Protein AF-A0A3C1KYU6-F1 (afdb_monomer_lite)

Secondary structure (DSSP, 8-state):
---GGGGT--TTPPP------EETTEE--S--TT----S---GGGEEEEEEEEE-SSTTSS-TTSSS--SSPBTTTSSBEEEEEESSGGGT-SSS--TTSEE-B-SS-TT-SSTTSSEEEEEEEEETT-EEEEEEEEE-GGGTT--TTTBSSSS--EEEEPP--TT--EEEEEEETT---SSTTB--TT-EEEE-

Structure (mmCIF, N/CA/C/O backbone):
data_AF-A0A3C1KYU6-F1
#
_entry.id   AF-A0A3C1KYU6-F1
#
loop_
_atom_site.group_PDB
_atom_site.id
_atom_site.type_symbol
_atom_site.label_atom_id
_atom_site.label_alt_id
_atom_site.label_comp_id
_atom_site.label_asym_id
_atom_site.label_entity_id
_atom_site.label_seq_id
_atom_site.pdbx_PDB_ins_code
_atom_site.Cartn_x
_atom_site.Cartn_y
_atom_site.Cartn_z
_atom_site.occupancy
_atom_site.B_iso_or_equiv
_atom_site.auth_seq_id
_atom_site.auth_comp_id
_atom_site.auth_asym_id
_atom_site.auth_atom_id
_atom_site.pdbx_PDB_model_num
ATOM 1 N N . MET A 1 1 ? -1.915 -6.369 43.439 1.00 53.44 1 MET A N 1
ATOM 2 C CA . MET A 1 1 ? -2.733 -5.979 42.270 1.00 53.44 1 MET A CA 1
ATOM 3 C C . MET A 1 1 ? -3.811 -5.054 42.812 1.00 53.44 1 MET A C 1
ATOM 5 O O . MET A 1 1 ? -4.434 -5.452 43.785 1.00 53.44 1 MET A O 1
ATOM 9 N N . VAL A 1 2 ? -3.940 -3.820 42.317 1.00 68.06 2 VAL A N 1
ATOM 10 C CA . VAL A 1 2 ? -4.960 -2.874 42.816 1.00 68.06 2 VAL A CA 1
ATOM 11 C C . VAL A 1 2 ? -6.302 -3.229 42.157 1.00 68.06 2 VAL A C 1
ATOM 13 O O . VAL A 1 2 ? -6.332 -3.293 40.927 1.00 68.06 2 VAL A O 1
ATOM 16 N N . PRO A 1 3 ? -7.375 -3.519 42.914 1.00 76.88 3 PRO A N 1
ATOM 17 C CA . PRO A 1 3 ? -8.699 -3.793 42.354 1.00 76.88 3 PRO A CA 1
ATOM 18 C C . P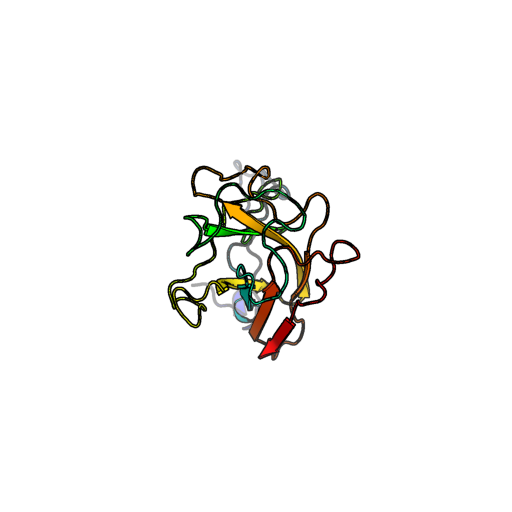RO A 1 3 ? -9.257 -2.602 41.559 1.00 76.88 3 PRO A C 1
ATOM 20 O O . PRO A 1 3 ? -9.124 -1.456 41.978 1.00 76.88 3 PRO A O 1
ATOM 23 N N . TRP A 1 4 ? -9.937 -2.860 40.435 1.00 70.12 4 TRP A N 1
ATOM 24 C CA . TRP A 1 4 ? -10.548 -1.815 39.592 1.00 70.12 4 TRP A CA 1
ATOM 25 C C . TRP A 1 4 ? -11.553 -0.936 40.343 1.00 70.12 4 TRP A C 1
ATOM 27 O O . TRP A 1 4 ? -11.627 0.271 40.115 1.00 70.12 4 TRP A O 1
ATOM 37 N N . THR A 1 5 ? -12.278 -1.540 41.286 1.00 77.69 5 THR A N 1
ATOM 38 C CA . THR A 1 5 ? -13.241 -0.863 42.161 1.00 77.69 5 THR A CA 1
ATOM 39 C C . THR A 1 5 ? -12.595 0.231 43.000 1.00 77.69 5 THR A C 1
ATOM 41 O O . THR A 1 5 ? -13.202 1.279 43.206 1.00 77.69 5 THR A O 1
ATOM 44 N N . ASP A 1 6 ? -11.350 0.023 43.424 1.00 80.44 6 ASP A N 1
ATOM 45 C CA . ASP A 1 6 ? -10.617 0.956 44.283 1.00 80.44 6 ASP A CA 1
ATOM 46 C C . ASP A 1 6 ? -10.108 2.168 43.488 1.00 80.44 6 ASP A C 1
ATOM 48 O O . ASP A 1 6 ? -9.790 3.209 44.057 1.00 80.44 6 ASP A O 1
ATOM 52 N N . LEU A 1 7 ? -10.075 2.048 42.157 1.00 74.88 7 LEU A N 1
ATOM 53 C CA . LEU A 1 7 ? -9.775 3.125 41.213 1.00 74.88 7 LEU A CA 1
ATOM 54 C C . LEU A 1 7 ? -11.046 3.817 40.688 1.00 74.88 7 LEU A C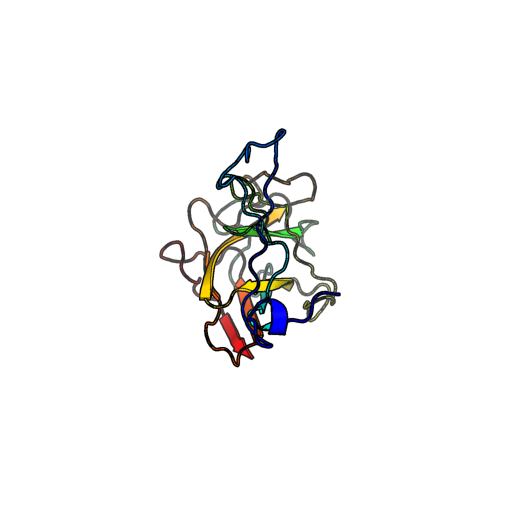 1
ATOM 56 O O . LEU A 1 7 ? -10.951 4.712 39.851 1.00 74.88 7 LEU A O 1
ATOM 60 N N . GLY A 1 8 ? -12.235 3.403 41.148 1.00 82.44 8 GLY A N 1
ATOM 61 C CA . GLY A 1 8 ? -13.519 3.908 40.653 1.00 82.44 8 GLY A CA 1
ATOM 62 C C . GLY A 1 8 ? -13.827 3.514 39.204 1.00 82.44 8 GLY A C 1
ATOM 63 O O . GLY A 1 8 ? -14.674 4.148 38.579 1.00 82.44 8 GLY A O 1
ATOM 64 N N . MET A 1 9 ? -13.145 2.495 38.673 1.00 76.06 9 MET A N 1
ATOM 65 C CA . MET A 1 9 ? -13.275 2.047 37.286 1.00 76.06 9 MET A CA 1
ATOM 66 C C . MET A 1 9 ? -14.165 0.806 37.181 1.00 76.06 9 MET A C 1
ATOM 68 O O . MET A 1 9 ? -14.215 -0.034 38.085 1.00 76.06 9 MET A O 1
ATOM 72 N N . LYS A 1 10 ? -14.846 0.672 36.046 1.00 79.50 10 LYS A N 1
ATOM 73 C CA . LYS A 1 10 ? -15.607 -0.513 35.639 1.00 79.50 10 LYS A CA 1
ATOM 74 C C . LYS A 1 10 ? -14.914 -1.206 34.470 1.00 79.50 10 LYS A C 1
ATOM 76 O O . LYS A 1 10 ? -14.128 -0.610 33.737 1.00 79.50 10 LYS A O 1
ATOM 81 N N . GLU A 1 11 ? -15.211 -2.488 34.294 1.00 69.19 11 GLU A N 1
ATOM 82 C CA . GLU A 1 11 ? -14.740 -3.240 33.134 1.00 69.19 11 GLU A CA 1
ATOM 83 C C . GLU A 1 11 ? -15.224 -2.568 31.837 1.00 69.19 11 GLU A C 1
ATOM 85 O O . GLU A 1 11 ? -16.416 -2.304 31.678 1.00 69.19 11 GLU A O 1
ATOM 90 N N . GLY A 1 12 ? -14.285 -2.252 30.939 1.00 66.06 12 GLY A N 1
ATOM 91 C CA . GLY A 1 12 ? -14.542 -1.507 29.702 1.00 66.06 12 GLY A CA 1
ATOM 92 C C . GLY A 1 12 ? -14.269 0.001 29.770 1.00 66.06 12 GLY A C 1
ATOM 93 O O . GLY A 1 12 ? -14.299 0.651 28.725 1.00 66.06 12 GLY A O 1
ATOM 94 N N . ASP A 1 13 ? -13.957 0.567 30.941 1.00 68.56 13 ASP A N 1
ATOM 95 C CA . ASP A 1 13 ? -13.564 1.978 31.029 1.00 68.56 13 ASP A CA 1
ATOM 96 C C . ASP A 1 13 ? -12.216 2.226 30.320 1.00 68.56 13 ASP A C 1
ATOM 98 O O . ASP A 1 13 ? -11.269 1.445 30.484 1.00 68.56 13 ASP A O 1
ATOM 102 N N . PRO A 1 14 ? -12.076 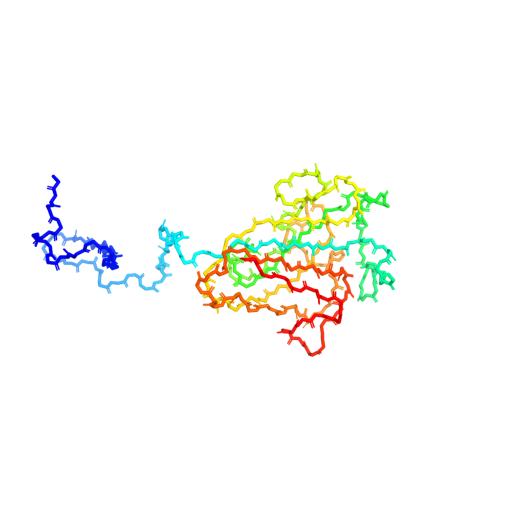3.321 29.546 1.00 57.34 14 PRO A N 1
ATOM 103 C CA . PRO A 1 14 ? -10.825 3.640 28.874 1.00 57.34 14 PRO A CA 1
ATOM 104 C C . PRO A 1 14 ? -9.729 3.951 29.898 1.00 57.34 14 PRO A C 1
ATOM 106 O O . PRO A 1 14 ? -9.870 4.828 30.750 1.00 57.34 14 PRO A O 1
ATOM 109 N N . ILE A 1 15 ? -8.596 3.259 29.785 1.00 65.94 15 ILE A N 1
ATOM 110 C CA . ILE A 1 15 ? -7.427 3.493 30.636 1.00 65.94 15 ILE A CA 1
ATOM 111 C C . ILE A 1 15 ? -6.532 4.546 29.975 1.00 65.94 15 ILE A C 1
ATOM 113 O O . ILE A 1 15 ? -6.060 4.361 28.854 1.00 65.94 15 ILE A O 1
ATOM 117 N N . GLN A 1 16 ? -6.236 5.631 30.695 1.00 56.34 16 GLN A N 1
ATOM 118 C CA . GLN A 1 16 ? -5.176 6.572 30.329 1.00 56.34 16 GLN A CA 1
ATOM 119 C C . GLN A 1 16 ? -4.002 6.421 31.302 1.00 56.34 16 GLN A C 1
ATOM 121 O O . GLN A 1 16 ? -4.133 6.692 32.492 1.00 56.34 16 GLN A O 1
ATOM 126 N N . LEU A 1 17 ? -2.831 6.036 30.791 1.00 59.69 17 LEU A N 1
ATOM 127 C CA . LEU A 1 17 ? -1.588 6.047 31.560 1.00 59.69 17 LEU A CA 1
ATOM 128 C C . LEU A 1 17 ? -0.931 7.431 31.448 1.00 59.69 17 LEU A C 1
ATOM 130 O O . LEU A 1 17 ? -0.629 7.881 30.343 1.00 59.69 17 LEU A O 1
ATOM 134 N N . ARG A 1 18 ? -0.677 8.094 32.581 1.00 54.47 18 ARG A N 1
ATOM 135 C CA . ARG A 1 18 ? 0.195 9.279 32.651 1.00 54.47 18 ARG A CA 1
ATOM 136 C C . ARG A 1 18 ? 1.447 8.925 33.436 1.00 54.47 18 ARG A C 1
ATOM 138 O O . ARG A 1 18 ? 1.351 8.519 34.590 1.00 54.47 18 ARG A O 1
ATOM 145 N N . LEU A 1 19 ? 2.609 9.085 32.811 1.00 53.09 19 LEU A N 1
ATOM 146 C CA . LEU A 1 19 ? 3.899 8.964 33.480 1.00 53.09 19 LEU A CA 1
ATOM 147 C C . LEU A 1 19 ? 4.356 10.370 33.878 1.00 53.09 19 LEU A C 1
ATOM 149 O O . LEU A 1 19 ? 4.419 11.250 33.023 1.00 53.09 19 LEU A O 1
ATOM 153 N N . VAL A 1 20 ? 4.637 10.582 35.163 1.00 57.84 20 VAL A N 1
ATOM 154 C CA . VAL A 1 20 ? 5.141 11.856 35.695 1.00 57.84 20 VAL A CA 1
ATOM 155 C C . VAL A 1 20 ? 6.513 11.598 36.297 1.00 57.84 20 VAL A C 1
ATOM 157 O O . VAL A 1 20 ? 6.668 10.680 37.103 1.00 57.84 20 VAL A O 1
ATOM 160 N N . TYR A 1 21 ? 7.502 12.392 35.896 1.00 55.03 21 TYR A N 1
ATOM 161 C CA . TYR A 1 21 ? 8.821 12.387 36.515 1.00 55.03 21 TYR A CA 1
ATOM 162 C C . TYR A 1 21 ? 8.861 13.409 37.658 1.00 55.03 21 TYR A C 1
ATOM 164 O O . TYR A 1 21 ? 8.316 14.511 37.562 1.00 55.03 21 TYR A O 1
ATOM 172 N N . PHE A 1 22 ? 9.497 13.032 38.763 1.00 62.94 22 PHE A N 1
ATOM 173 C CA . PHE A 1 22 ? 9.708 13.907 39.910 1.00 62.94 22 PHE A CA 1
ATOM 174 C C . PHE A 1 22 ? 11.204 14.145 40.080 1.00 62.94 22 PHE A C 1
ATOM 176 O O . PHE A 1 22 ? 11.977 13.190 40.144 1.00 62.94 22 PHE A O 1
ATOM 183 N N . ASP A 1 23 ? 11.594 15.414 40.183 1.00 62.72 23 ASP A N 1
ATOM 184 C CA . ASP A 1 23 ? 12.915 15.815 40.664 1.00 62.72 23 ASP A CA 1
ATOM 185 C C . ASP A 1 23 ? 12.760 16.323 42.105 1.00 62.72 23 ASP A C 1
ATOM 187 O O . ASP A 1 23 ? 12.255 17.423 42.367 1.00 62.72 23 ASP A O 1
ATOM 191 N N . GLY A 1 24 ? 13.078 15.453 43.064 1.00 79.44 24 GLY A N 1
ATOM 192 C CA . GLY A 1 24 ? 12.757 15.665 44.475 1.00 79.44 24 GLY A CA 1
ATOM 193 C C . GLY A 1 24 ? 11.244 15.791 44.711 1.00 79.44 24 GLY A C 1
ATOM 194 O O . GLY A 1 24 ? 10.467 14.940 44.291 1.00 79.44 24 GLY A O 1
ATOM 195 N N . ASN A 1 25 ? 10.816 16.870 45.378 1.00 74.12 25 ASN A N 1
ATOM 196 C CA . ASN A 1 25 ? 9.398 17.146 45.671 1.00 74.12 25 ASN A CA 1
ATOM 197 C C . ASN A 1 25 ? 8.693 17.987 44.594 1.00 74.12 25 ASN A C 1
ATOM 199 O O . ASN A 1 25 ? 7.574 18.457 44.809 1.00 74.12 25 ASN A O 1
ATOM 203 N N . LYS A 1 26 ? 9.338 18.227 43.449 1.00 62.00 26 LYS A N 1
ATOM 204 C CA . LYS A 1 26 ? 8.736 18.958 42.334 1.00 62.00 26 LYS A CA 1
ATOM 205 C C . LYS A 1 26 ? 8.436 17.983 41.206 1.00 62.00 26 LYS A C 1
ATOM 207 O O . LYS A 1 26 ? 9.329 17.297 40.717 1.00 62.00 26 LYS A O 1
ATOM 212 N N . ALA A 1 27 ? 7.175 17.950 40.782 1.00 63.25 27 ALA A N 1
ATOM 213 C CA . ALA A 1 27 ? 6.812 17.336 39.514 1.00 63.25 27 ALA A CA 1
ATOM 214 C C . ALA A 1 27 ? 7.516 18.124 38.402 1.00 63.25 27 ALA A C 1
ATOM 216 O O . ALA A 1 27 ? 7.180 19.283 38.142 1.00 63.25 27 ALA A O 1
ATOM 217 N N . ALA A 1 28 ? 8.539 17.522 37.807 1.00 57.94 28 ALA A N 1
ATOM 218 C CA . ALA A 1 28 ? 9.248 18.077 36.674 1.00 57.94 28 ALA A CA 1
ATOM 219 C C . ALA A 1 28 ? 8.651 17.411 35.432 1.00 57.94 28 ALA A C 1
ATOM 221 O O . ALA A 1 28 ? 8.986 16.270 35.134 1.00 57.94 28 ALA A O 1
ATOM 222 N N . ASP A 1 29 ? 7.758 18.153 34.766 1.00 50.66 29 ASP A N 1
ATOM 223 C CA . ASP A 1 29 ? 7.063 17.858 33.498 1.00 50.66 29 ASP A CA 1
ATOM 224 C C . ASP A 1 29 ? 5.550 17.562 33.632 1.00 50.66 29 ASP A C 1
ATOM 226 O O . ASP A 1 29 ? 5.097 16.435 33.849 1.00 50.66 29 ASP A O 1
ATOM 230 N N . LEU A 1 30 ? 4.747 18.623 33.471 1.00 47.56 30 LEU A N 1
ATOM 231 C CA . LEU A 1 30 ? 3.322 18.546 33.154 1.00 47.56 30 LEU A CA 1
ATOM 232 C C . LEU A 1 30 ? 3.181 18.521 31.622 1.00 47.56 30 LEU A C 1
ATOM 234 O O . LEU A 1 30 ? 2.955 19.556 31.001 1.00 47.56 30 LEU A O 1
ATOM 238 N N . ALA A 1 31 ? 3.264 17.313 31.061 1.00 48.94 31 ALA A N 1
ATOM 239 C CA . ALA A 1 31 ? 3.037 16.942 29.660 1.00 48.94 31 ALA A CA 1
ATOM 240 C C . ALA A 1 31 ? 4.210 17.141 28.670 1.00 48.94 31 ALA A C 1
ATOM 242 O O . ALA A 1 31 ? 4.325 18.201 28.046 1.00 48.94 31 ALA A O 1
ATOM 243 N N . PRO A 1 32 ? 4.904 16.051 28.280 1.00 45.50 32 PRO A N 1
ATOM 244 C CA . PRO A 1 32 ? 5.561 16.000 26.987 1.00 45.50 32 PRO A CA 1
ATOM 245 C C . PRO A 1 32 ? 4.488 15.774 25.911 1.00 45.50 32 PRO A C 1
ATOM 247 O O . PRO A 1 32 ? 4.351 14.691 25.344 1.00 45.50 32 PRO A O 1
ATOM 250 N N . ASN A 1 33 ? 3.738 16.821 25.563 1.00 44.88 33 ASN A N 1
ATOM 251 C CA . ASN A 1 33 ? 2.877 16.821 24.371 1.00 44.88 33 ASN A CA 1
ATOM 252 C C . ASN A 1 33 ? 3.676 16.809 23.052 1.00 44.88 33 ASN A C 1
ATOM 254 O O . ASN A 1 33 ? 3.103 16.986 21.981 1.00 44.88 33 ASN A O 1
ATOM 258 N N . LEU A 1 34 ? 4.990 16.574 23.096 1.00 45.19 34 LEU A N 1
ATOM 259 C CA . LEU A 1 34 ? 5.813 16.430 21.900 1.00 45.19 34 LEU A CA 1
ATOM 260 C C . LEU A 1 34 ? 5.955 14.984 21.411 1.00 45.19 34 LEU A C 1
ATOM 262 O O . LEU A 1 34 ? 6.344 14.802 20.262 1.00 45.19 34 LEU A O 1
ATOM 266 N N . VAL A 1 35 ? 5.614 13.958 22.206 1.00 46.12 35 VAL A N 1
ATOM 267 C CA . VAL A 1 35 ? 5.676 12.554 21.746 1.00 46.12 35 VAL A CA 1
ATOM 268 C C . VAL A 1 35 ? 4.687 11.653 22.505 1.00 46.12 35 VAL A C 1
ATOM 270 O O . VAL A 1 35 ? 5.068 10.624 23.064 1.00 46.12 35 VAL A O 1
ATOM 273 N N . ALA A 1 36 ? 3.398 12.004 22.546 1.00 48.00 36 ALA A N 1
ATOM 274 C CA . ALA A 1 36 ? 2.390 11.028 22.961 1.00 48.00 36 ALA A CA 1
ATOM 275 C C . ALA A 1 36 ? 2.423 9.851 21.970 1.00 48.00 36 ALA A C 1
ATOM 277 O O . ALA A 1 36 ? 2.071 9.994 20.799 1.00 48.00 36 ALA A O 1
ATOM 278 N N . LYS A 1 37 ? 2.908 8.693 22.424 1.00 47.56 37 LYS A N 1
ATOM 279 C CA . LYS A 1 37 ? 2.985 7.473 21.620 1.00 47.56 37 LYS A CA 1
ATOM 280 C C . LYS A 1 37 ? 1.923 6.510 22.123 1.00 47.56 37 LYS A C 1
ATOM 282 O O . LYS A 1 37 ? 1.960 6.092 23.276 1.00 47.56 37 LYS A O 1
ATOM 287 N N . GLN A 1 38 ? 0.974 6.170 21.259 1.00 51.38 38 GLN A N 1
ATOM 288 C CA . GLN A 1 38 ? -0.001 5.125 21.540 1.00 51.3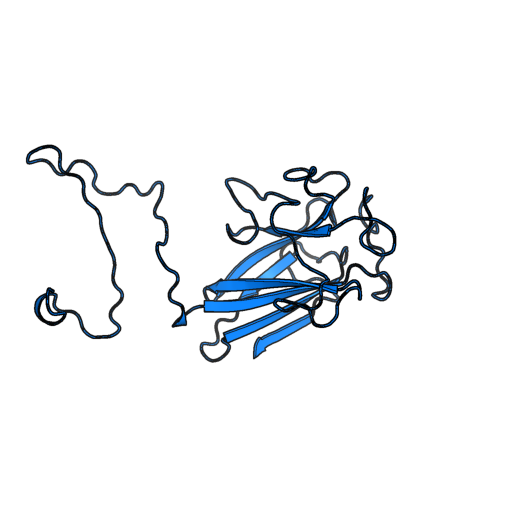8 38 GLN A CA 1
ATOM 289 C C . GLN A 1 38 ? 0.745 3.804 21.804 1.00 51.38 38 GLN A C 1
ATOM 291 O O . GLN A 1 38 ? 1.478 3.321 20.942 1.00 51.38 38 GLN A O 1
ATOM 296 N N . LEU A 1 39 ? 0.620 3.276 23.027 1.00 48.78 39 LEU A N 1
ATOM 297 C CA . LEU A 1 39 ? 1.338 2.080 23.496 1.00 48.78 39 LEU A CA 1
ATOM 298 C C . LEU A 1 39 ? 0.644 0.777 23.083 1.00 48.78 39 LEU A C 1
ATOM 300 O O . LEU A 1 39 ? 1.319 -0.224 22.858 1.00 48.78 39 LEU A O 1
ATOM 304 N N . SER A 1 40 ? -0.680 0.800 22.924 1.00 50.66 40 SER A N 1
ATOM 305 C CA . SER A 1 40 ? -1.428 -0.268 22.269 1.00 50.66 40 SER A CA 1
ATOM 306 C C . SER A 1 40 ? -2.612 0.304 21.499 1.00 50.66 40 SER A C 1
ATOM 308 O O . SER A 1 40 ? -3.245 1.285 21.898 1.00 50.66 40 SER A O 1
ATOM 310 N N . GLU A 1 41 ? -2.894 -0.298 20.353 1.00 62.00 41 GLU A N 1
ATOM 311 C CA . GLU A 1 41 ? -4.163 -0.096 19.668 1.00 62.00 41 GLU A CA 1
ATOM 312 C C . GLU A 1 41 ? -5.226 -0.902 20.396 1.00 62.00 41 GLU A C 1
ATOM 314 O O . GLU A 1 41 ? -4.959 -2.029 20.808 1.00 62.00 41 GLU A O 1
ATOM 319 N N . ASP A 1 42 ? -6.404 -0.313 20.591 1.00 64.88 42 ASP A N 1
ATOM 320 C CA . ASP A 1 42 ? -7.567 -1.065 21.035 1.00 64.88 42 ASP A CA 1
ATOM 321 C C . ASP A 1 42 ? -7.943 -2.037 19.905 1.00 64.88 42 ASP A C 1
ATOM 323 O O . ASP A 1 42 ? -8.412 -1.589 18.851 1.00 64.88 42 ASP A O 1
ATOM 327 N N . PRO A 1 43 ? -7.718 -3.354 20.075 1.00 63.59 43 PRO A N 1
ATOM 328 C CA . PRO A 1 43 ? -7.981 -4.320 19.019 1.00 63.59 43 PRO A CA 1
ATOM 329 C C . PRO A 1 43 ? -9.472 -4.388 18.670 1.00 63.59 43 PRO A C 1
ATOM 331 O O . PRO A 1 43 ? -9.811 -4.810 17.567 1.00 63.59 43 PRO A O 1
ATOM 334 N N . THR A 1 44 ? -10.368 -3.938 19.558 1.00 70.62 44 THR A N 1
ATOM 335 C CA . THR A 1 44 ? -11.812 -3.883 19.284 1.00 70.62 44 THR A CA 1
ATOM 336 C C . THR A 1 44 ? -12.183 -2.747 18.322 1.00 70.62 44 THR A C 1
ATOM 338 O O . THR A 1 44 ? -13.190 -2.829 17.612 1.00 70.62 44 THR A O 1
ATOM 341 N N . ASN A 1 45 ? -11.326 -1.727 18.213 1.00 82.69 45 ASN A N 1
ATOM 342 C CA . ASN A 1 45 ? -11.484 -0.601 17.293 1.00 82.69 45 ASN A CA 1
ATOM 343 C C . ASN A 1 45 ? -10.623 -0.729 16.019 1.00 82.69 45 ASN A C 1
ATOM 345 O O . ASN A 1 45 ? -10.552 0.203 15.215 1.00 82.69 45 ASN A O 1
ATOM 349 N N . ALA A 1 46 ? -9.955 -1.867 15.826 1.00 89.12 46 ALA A N 1
ATOM 350 C CA . ALA A 1 46 ? -9.122 -2.108 14.658 1.00 89.12 46 ALA A CA 1
ATOM 351 C C . ALA A 1 46 ? -9.942 -2.632 13.468 1.00 89.12 46 ALA A C 1
ATOM 353 O O . ALA A 1 46 ? -10.761 -3.544 13.595 1.00 89.12 46 ALA A O 1
ATOM 354 N N . VAL A 1 47 ? -9.663 -2.088 12.285 1.00 95.12 47 VAL A N 1
ATOM 355 C CA . VAL A 1 47 ? -10.061 -2.649 10.990 1.00 95.12 47 VAL A CA 1
ATOM 356 C C . VAL A 1 47 ? -8.811 -3.192 10.315 1.00 95.12 47 VAL A C 1
ATOM 358 O O . VAL A 1 47 ? -7.844 -2.457 10.115 1.00 95.12 47 VAL A O 1
ATOM 361 N N . PHE A 1 48 ? -8.822 -4.471 9.955 1.00 95.69 48 PHE A N 1
ATOM 362 C CA . PHE A 1 48 ? -7.756 -5.094 9.176 1.00 95.69 48 PHE A CA 1
ATOM 363 C C . PHE A 1 48 ? -7.969 -4.777 7.698 1.00 95.69 48 PHE A C 1
ATOM 365 O O . PHE A 1 48 ? -8.892 -5.289 7.065 1.00 95.69 48 PHE A O 1
ATOM 372 N N . VAL A 1 49 ? -7.123 -3.901 7.168 1.00 97.75 49 VAL A N 1
ATOM 373 C CA . VAL A 1 49 ? -7.177 -3.429 5.788 1.00 97.75 49 VAL A CA 1
ATOM 374 C C . VAL A 1 49 ? -6.177 -4.213 4.951 1.00 97.75 49 VAL A C 1
ATOM 376 O O . VAL A 1 49 ? -4.975 -4.176 5.219 1.00 97.75 49 VAL A O 1
ATOM 379 N N . THR A 1 50 ? -6.676 -4.905 3.936 1.00 98.31 50 THR A N 1
ATOM 380 C CA . THR A 1 50 ? -5.887 -5.552 2.888 1.00 98.31 50 THR A CA 1
ATOM 381 C C . THR A 1 50 ? -5.731 -4.567 1.737 1.00 98.31 50 THR A C 1
ATOM 383 O O . THR A 1 50 ? -6.711 -4.244 1.070 1.00 98.31 50 THR A O 1
ATOM 386 N N . PHE A 1 51 ? -4.517 -4.075 1.510 1.00 98.56 51 PHE A N 1
ATOM 387 C CA . PHE A 1 51 ? -4.180 -3.345 0.290 1.00 98.56 51 PHE A CA 1
ATOM 388 C C . PHE A 1 51 ? -3.745 -4.345 -0.768 1.00 98.56 51 PHE A C 1
ATOM 390 O O . PHE A 1 51 ? -2.779 -5.068 -0.532 1.00 98.56 51 PHE A O 1
ATOM 397 N N . GLU A 1 52 ? -4.438 -4.367 -1.899 1.00 98.44 52 GLU A N 1
ATOM 398 C CA . GLU A 1 52 ? -4.081 -5.120 -3.099 1.00 98.44 52 GLU A CA 1
ATOM 399 C C . GLU A 1 52 ? -3.733 -4.113 -4.202 1.00 98.44 52 GLU A C 1
ATOM 401 O O . GLU A 1 52 ? -4.515 -3.210 -4.498 1.00 98.44 52 GLU A O 1
ATOM 406 N N . CYS A 1 53 ? -2.565 -4.260 -4.818 1.00 97.88 53 CYS A N 1
ATOM 407 C CA . CYS A 1 53 ? -2.120 -3.431 -5.929 1.00 97.88 53 CYS A CA 1
ATOM 408 C C . CYS A 1 53 ? -1.841 -4.323 -7.138 1.00 97.88 53 CYS A C 1
ATOM 410 O O . CYS A 1 53 ? -0.839 -5.040 -7.172 1.00 97.88 53 CYS A O 1
ATOM 412 N N . ASP A 1 54 ? -2.729 -4.270 -8.128 1.00 97.62 54 ASP A N 1
ATOM 413 C CA . ASP A 1 54 ? -2.516 -4.885 -9.435 1.00 97.62 54 ASP A CA 1
ATOM 414 C C . ASP A 1 54 ? -1.455 -4.077 -10.192 1.00 97.62 54 ASP A C 1
ATOM 416 O O . ASP A 1 54 ? -1.707 -2.962 -10.660 1.00 97.62 54 ASP A O 1
ATOM 420 N N . ALA A 1 55 ? -0.251 -4.640 -10.277 1.00 96.12 55 ALA A N 1
ATOM 421 C CA . ALA A 1 55 ? 0.872 -4.078 -11.021 1.00 96.12 55 ALA A CA 1
ATOM 422 C C . ALA A 1 55 ? 1.073 -4.786 -12.373 1.00 96.12 55 ALA A C 1
ATOM 424 O O . ALA A 1 55 ? 2.158 -4.743 -12.962 1.00 96.12 55 ALA A O 1
ATOM 425 N N . THR A 1 56 ? 0.030 -5.452 -12.870 1.00 92.50 56 THR A N 1
ATOM 426 C CA . THR A 1 56 ? -0.000 -6.060 -14.196 1.00 92.50 56 THR A CA 1
ATOM 427 C C . THR A 1 56 ? -0.546 -5.083 -15.236 1.00 92.50 56 THR A C 1
ATOM 429 O O . THR A 1 56 ? -1.258 -4.122 -14.946 1.00 92.50 56 THR A O 1
ATOM 432 N N . GLU A 1 57 ? -0.278 -5.384 -16.505 1.00 82.06 57 GLU A N 1
ATOM 433 C CA . GLU A 1 57 ? -0.905 -4.681 -17.629 1.00 82.06 57 GLU A CA 1
ATOM 434 C C . GLU A 1 57 ? -2.276 -5.272 -18.009 1.00 82.06 57 GLU A C 1
ATOM 436 O O . GLU A 1 57 ? -2.926 -4.764 -18.922 1.00 82.06 57 GLU A O 1
ATOM 441 N N . GLN A 1 58 ? -2.755 -6.321 -17.320 1.00 84.94 58 GLN A N 1
ATOM 442 C CA . GLN A 1 58 ? -4.079 -6.916 -17.578 1.00 84.94 58 GLN A CA 1
ATOM 443 C C . GLN A 1 58 ? -5.211 -5.967 -17.186 1.00 84.94 58 GLN A C 1
ATOM 445 O O . GLN A 1 58 ? -6.291 -5.987 -17.776 1.00 84.94 58 GLN A O 1
ATOM 450 N N . SER A 1 59 ? -4.927 -5.074 -16.241 1.00 81.31 59 SER A N 1
ATOM 451 C CA . SER A 1 59 ? -5.777 -3.949 -15.886 1.00 81.31 59 SER A CA 1
ATOM 452 C C . SER A 1 59 ? -6.020 -2.979 -17.052 1.00 81.31 59 SER A C 1
ATOM 454 O O . SER A 1 59 ? -6.931 -2.157 -16.972 1.00 81.31 59 SER A O 1
ATOM 456 N N . GLY A 1 60 ? -5.235 -3.029 -18.135 1.00 89.19 60 GLY A N 1
ATOM 457 C CA . GLY A 1 60 ? -5.291 -2.079 -19.251 1.00 89.19 60 GLY A CA 1
ATOM 458 C C . GLY A 1 60 ? -4.637 -0.726 -18.956 1.00 89.19 60 GLY A C 1
ATOM 459 O O . GLY A 1 60 ? -4.735 0.183 -19.778 1.00 89.19 60 GLY A O 1
ATOM 460 N N . ILE A 1 61 ? -3.982 -0.579 -17.800 1.00 91.50 61 ILE A N 1
ATOM 461 C CA . ILE A 1 61 ? -3.169 0.587 -17.444 1.00 91.50 61 ILE A CA 1
ATOM 462 C C . ILE A 1 61 ? -1.714 0.130 -17.397 1.00 91.50 61 ILE A C 1
ATOM 464 O O . ILE A 1 61 ? -1.386 -0.871 -16.764 1.00 91.50 61 ILE A O 1
ATOM 468 N N . LYS A 1 62 ? -0.836 0.843 -18.103 1.00 92.75 62 LYS A N 1
ATOM 469 C CA . LYS A 1 62 ? 0.599 0.559 -18.051 1.00 92.75 62 LYS A CA 1
ATOM 470 C C . LYS A 1 62 ? 1.183 1.068 -16.742 1.00 92.75 62 LYS A C 1
ATOM 472 O O . LYS A 1 62 ? 0.857 2.167 -16.304 1.00 92.75 62 LYS A O 1
ATOM 477 N N . VAL A 1 63 ? 2.098 0.303 -16.159 1.00 92.88 63 VAL A N 1
ATOM 478 C CA . VAL A 1 63 ? 2.735 0.667 -14.885 1.00 92.88 63 VAL A CA 1
ATOM 479 C C . VAL A 1 63 ? 3.551 1.962 -14.960 1.00 92.88 63 VAL A C 1
ATOM 481 O O . VAL A 1 63 ? 3.724 2.631 -13.952 1.00 92.88 63 VAL A O 1
ATOM 484 N N . ASP A 1 64 ? 4.008 2.350 -16.149 1.00 91.06 64 ASP A N 1
ATOM 485 C CA . ASP A 1 64 ? 4.770 3.571 -16.420 1.00 91.06 64 ASP A CA 1
ATOM 486 C C . ASP A 1 64 ? 3.923 4.694 -17.053 1.00 91.06 64 ASP A C 1
ATOM 488 O O . ASP A 1 64 ? 4.451 5.646 -17.629 1.00 91.06 64 ASP A O 1
ATOM 492 N N . ASN A 1 65 ? 2.590 4.617 -16.946 1.00 92.19 65 ASN A N 1
ATOM 493 C CA . ASN A 1 65 ? 1.668 5.528 -17.634 1.00 92.19 65 ASN A CA 1
ATOM 494 C C . ASN A 1 65 ? 1.885 7.023 -17.312 1.00 92.19 65 ASN A C 1
ATOM 496 O O . ASN A 1 65 ? 1.643 7.872 -18.168 1.00 92.19 65 ASN A O 1
ATOM 500 N N . PHE A 1 66 ? 2.327 7.363 -16.097 1.00 88.31 66 PHE A N 1
ATOM 501 C CA . PHE A 1 66 ? 2.540 8.756 -15.663 1.00 88.31 66 PHE A CA 1
ATOM 502 C C . PHE A 1 66 ? 3.995 9.103 -15.339 1.00 88.31 66 PHE A C 1
ATOM 504 O O . PHE A 1 66 ? 4.302 10.260 -15.046 1.00 88.31 66 PHE A O 1
ATOM 511 N N . GLY A 1 67 ? 4.890 8.124 -15.380 1.00 83.31 67 GLY A N 1
ATOM 512 C CA . GLY A 1 67 ? 6.276 8.283 -14.982 1.00 83.31 67 GLY A CA 1
ATOM 513 C C . GLY A 1 67 ? 7.068 7.031 -15.309 1.00 83.31 67 GLY A C 1
ATOM 514 O O . GLY A 1 67 ? 6.525 5.935 -15.380 1.00 83.31 67 GLY A O 1
ATOM 515 N N . TRP A 1 68 ? 8.365 7.200 -15.521 1.00 91.69 68 TRP A N 1
ATOM 516 C CA . TRP A 1 68 ? 9.249 6.074 -15.775 1.00 91.69 68 TRP A CA 1
ATOM 517 C C . TRP A 1 68 ? 9.513 5.273 -14.493 1.00 91.69 68 TRP A C 1
ATOM 519 O O . TRP A 1 68 ? 9.813 5.848 -13.444 1.00 91.69 68 TRP A O 1
ATOM 529 N N . ILE A 1 69 ? 9.443 3.945 -14.616 1.00 94.75 69 ILE A N 1
ATOM 530 C CA . ILE A 1 69 ? 9.736 2.979 -13.555 1.00 94.75 69 ILE A CA 1
ATOM 531 C C . ILE A 1 69 ? 11.037 2.242 -13.893 1.00 94.75 69 ILE A C 1
ATOM 533 O O . ILE A 1 69 ? 11.113 1.525 -14.890 1.00 94.75 69 ILE A O 1
ATOM 537 N N . GLU A 1 70 ? 12.057 2.400 -13.046 1.00 94.94 70 GLU A N 1
ATOM 538 C CA . GLU A 1 70 ? 13.395 1.809 -13.217 1.00 94.94 70 GLU A CA 1
ATOM 539 C C . GLU A 1 70 ? 13.371 0.288 -13.222 1.00 94.94 70 GLU A C 1
ATOM 541 O O . GLU A 1 70 ? 14.010 -0.368 -14.043 1.00 94.94 70 GLU A O 1
ATOM 546 N N . ASN A 1 71 ? 12.665 -0.271 -12.244 1.00 95.19 71 ASN A N 1
ATOM 547 C CA . ASN A 1 71 ? 12.674 -1.690 -11.949 1.00 95.19 71 ASN A CA 1
ATOM 548 C C . ASN A 1 71 ? 11.238 -2.183 -12.005 1.00 95.19 71 ASN A C 1
ATOM 550 O O . ASN A 1 71 ? 10.538 -2.141 -11.003 1.00 95.19 71 ASN A O 1
ATOM 554 N N . LEU A 1 72 ? 10.796 -2.647 -13.172 1.00 94.38 72 LEU A N 1
ATOM 555 C CA . LEU A 1 72 ? 9.462 -3.229 -13.325 1.00 94.38 72 LEU A CA 1
ATOM 556 C C . LEU A 1 72 ? 9.266 -4.421 -12.368 1.00 94.38 72 LEU A C 1
ATOM 558 O O . LEU A 1 72 ? 10.242 -5.123 -12.061 1.00 94.38 72 LEU A O 1
ATOM 562 N N . PRO A 1 73 ? 8.031 -4.682 -11.908 1.00 94.44 73 PRO A N 1
ATOM 563 C CA . PRO A 1 73 ? 7.741 -5.841 -11.077 1.00 94.44 73 PRO A CA 1
ATOM 564 C C . PRO A 1 73 ? 7.903 -7.142 -11.875 1.00 94.44 73 PRO A C 1
ATOM 566 O O . PRO A 1 73 ? 8.042 -7.142 -13.107 1.00 94.44 73 PRO A O 1
ATOM 569 N N . GLN A 1 74 ? 7.906 -8.276 -11.175 1.00 89.38 74 GLN A N 1
ATOM 570 C CA . GLN A 1 74 ? 7.882 -9.579 -11.839 1.00 89.38 74 GLN A CA 1
ATOM 571 C C . GLN A 1 74 ? 6.634 -9.712 -12.736 1.00 89.38 74 GLN A C 1
ATOM 573 O O . GLN A 1 74 ? 5.590 -9.147 -12.417 1.00 89.38 74 GLN A O 1
ATOM 578 N N . PRO A 1 75 ? 6.727 -10.422 -13.877 1.00 90.00 75 PRO A N 1
ATOM 579 C CA . PRO A 1 75 ? 7.903 -11.135 -14.389 1.00 90.00 75 PRO A CA 1
ATOM 580 C C . PRO A 1 75 ? 8.866 -10.260 -15.217 1.00 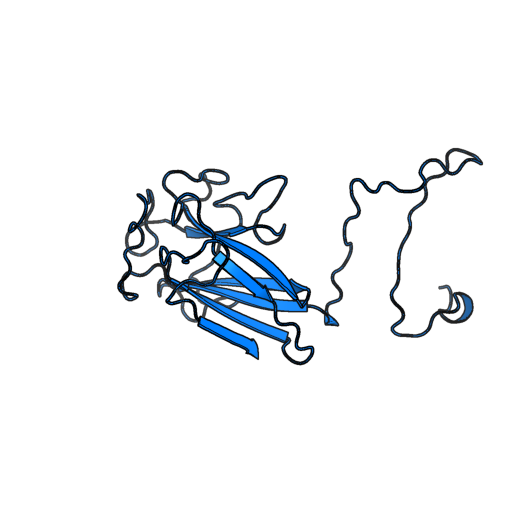90.00 75 PRO A C 1
ATOM 582 O O . PRO A 1 75 ? 9.911 -10.747 -15.642 1.00 90.00 75 PRO A O 1
ATOM 585 N N . LYS A 1 76 ? 8.536 -8.987 -15.480 1.00 91.44 76 LYS A N 1
ATOM 586 C CA . LYS A 1 76 ? 9.314 -8.110 -16.381 1.00 91.44 76 LYS A CA 1
ATOM 587 C C . LYS A 1 76 ? 10.594 -7.557 -15.746 1.00 91.44 76 LYS A C 1
ATOM 589 O O . LYS A 1 76 ? 11.486 -7.107 -16.461 1.00 91.44 76 LYS A O 1
ATOM 594 N N . GLY A 1 77 ? 10.701 -7.596 -14.423 1.00 93.81 77 GLY A N 1
ATOM 595 C CA . GLY A 1 77 ? 11.891 -7.181 -13.693 1.00 93.81 77 GLY A CA 1
ATOM 596 C C . GLY A 1 77 ? 11.937 -7.749 -12.279 1.00 93.81 77 GLY A C 1
ATOM 597 O O . GLY A 1 77 ? 11.378 -8.805 -11.991 1.00 93.81 77 GLY A O 1
ATOM 598 N N . LYS A 1 78 ? 12.663 -7.057 -11.398 1.00 96.12 78 LYS A N 1
ATOM 599 C CA . LYS A 1 78 ? 12.859 -7.441 -9.987 1.00 96.12 78 LYS A CA 1
ATOM 600 C C . LYS A 1 78 ? 12.240 -6.442 -9.007 1.00 96.12 78 LYS A C 1
ATOM 602 O O . LYS A 1 78 ? 12.528 -6.515 -7.816 1.00 96.12 78 LYS A O 1
ATOM 607 N N . GLY A 1 79 ? 11.458 -5.493 -9.515 1.00 97.25 79 GLY A N 1
ATOM 608 C CA . GLY A 1 79 ? 10.783 -4.489 -8.710 1.00 97.25 79 GLY A CA 1
ATOM 609 C C . GLY A 1 79 ? 9.838 -5.123 -7.701 1.00 97.25 79 GLY A C 1
ATOM 610 O O . GLY A 1 79 ? 9.200 -6.141 -7.971 1.00 97.25 79 GLY A O 1
ATOM 611 N N . ILE A 1 80 ? 9.768 -4.502 -6.536 1.00 97.94 80 ILE A N 1
ATOM 612 C CA . ILE A 1 80 ? 8.829 -4.820 -5.467 1.00 97.94 80 ILE A CA 1
ATOM 613 C C . ILE A 1 80 ? 7.842 -3.666 -5.394 1.00 97.94 80 ILE A C 1
ATOM 615 O O . ILE A 1 80 ? 8.259 -2.508 -5.462 1.00 97.94 80 ILE A O 1
ATOM 619 N N . VAL A 1 81 ? 6.554 -3.969 -5.243 1.00 98.19 81 VAL A N 1
ATOM 620 C CA . VAL A 1 81 ? 5.552 -2.937 -4.966 1.00 98.19 81 VAL A CA 1
ATOM 621 C C . VAL A 1 81 ? 5.609 -2.579 -3.481 1.00 98.19 81 VAL A C 1
ATOM 623 O O . VAL A 1 81 ? 5.609 -3.442 -2.602 1.00 98.19 81 VAL A O 1
ATOM 626 N N . TYR A 1 82 ? 5.640 -1.287 -3.195 1.00 98.62 82 TYR A N 1
ATOM 627 C CA . TYR A 1 82 ? 5.604 -0.715 -1.857 1.00 98.62 82 TYR A CA 1
ATOM 628 C C . TYR A 1 82 ? 4.428 0.243 -1.729 1.00 98.62 82 TYR A C 1
ATOM 630 O O . TYR A 1 82 ? 3.922 0.760 -2.722 1.00 98.62 82 TYR A O 1
ATOM 638 N N . ILE A 1 83 ? 4.042 0.529 -0.489 1.00 98.44 83 ILE A N 1
ATOM 639 C CA . ILE A 1 83 ? 3.061 1.557 -0.147 1.00 98.44 83 ILE A CA 1
ATOM 640 C C . ILE A 1 83 ? 3.706 2.630 0.732 1.00 98.44 83 ILE A C 1
ATOM 642 O O . ILE A 1 83 ? 4.488 2.336 1.640 1.00 98.44 83 ILE A O 1
ATOM 646 N N . ALA A 1 84 ? 3.371 3.889 0.468 1.00 97.94 84 ALA A N 1
ATOM 647 C CA . ALA A 1 84 ? 3.779 5.030 1.276 1.00 97.94 84 ALA A CA 1
ATOM 648 C C . ALA A 1 84 ? 2.589 5.955 1.518 1.00 97.94 84 ALA A C 1
ATOM 650 O O . ALA A 1 84 ? 1.830 6.235 0.595 1.00 97.94 84 ALA A O 1
ATOM 651 N N . GLY A 1 85 ? 2.422 6.455 2.742 1.00 97.38 85 GLY A N 1
ATOM 652 C CA . GLY A 1 85 ? 1.266 7.288 3.069 1.00 97.38 85 GLY A CA 1
ATOM 653 C C . GLY A 1 85 ? 1.383 8.068 4.368 1.00 97.38 85 GLY A C 1
ATOM 654 O O . GLY A 1 85 ? 2.434 8.089 5.007 1.00 97.38 85 GLY A O 1
ATOM 655 N N . ASN A 1 86 ? 0.283 8.707 4.763 1.00 96.69 86 ASN A N 1
ATOM 656 C CA . ASN A 1 86 ? 0.168 9.617 5.909 1.00 96.69 86 ASN A CA 1
ATOM 657 C C . ASN A 1 86 ? 0.041 8.928 7.281 1.00 96.69 86 ASN A C 1
ATOM 659 O O . ASN A 1 86 ? -0.411 9.553 8.235 1.00 96.69 86 ASN A O 1
ATOM 663 N N . HIS A 1 87 ? 0.442 7.664 7.394 1.00 96.12 87 HIS A N 1
ATOM 664 C CA . HIS A 1 87 ? 0.368 6.905 8.639 1.00 96.12 87 HIS A CA 1
ATOM 665 C C . HIS A 1 87 ? 1.701 6.193 8.912 1.00 96.12 87 HIS A C 1
ATOM 667 O O . HIS A 1 87 ? 2.329 5.709 7.962 1.00 96.12 87 HIS A O 1
ATOM 673 N N . PRO A 1 88 ? 2.152 6.045 10.175 1.00 95.56 88 PRO A N 1
ATOM 674 C CA . PRO A 1 88 ? 3.410 5.358 10.490 1.00 95.56 88 PRO A CA 1
ATOM 675 C C . PRO A 1 88 ? 3.498 3.928 9.936 1.00 95.56 88 PRO A C 1
ATOM 677 O O . PRO A 1 88 ? 4.557 3.508 9.465 1.00 95.56 88 PRO A O 1
ATOM 680 N N . LYS A 1 89 ? 2.371 3.199 9.918 1.00 95.88 89 LYS A N 1
ATOM 681 C CA . LYS A 1 89 ? 2.262 1.858 9.300 1.00 95.88 89 LYS A CA 1
ATOM 682 C C . LYS A 1 89 ? 2.429 1.858 7.777 1.00 95.88 89 LYS A C 1
ATOM 684 O O . LYS A 1 89 ? 2.762 0.822 7.220 1.00 95.88 89 LYS A O 1
ATOM 689 N N . LEU A 1 90 ? 2.253 3.010 7.129 1.00 97.56 90 LEU A N 1
ATOM 690 C CA . LEU A 1 90 ? 2.557 3.247 5.714 1.00 97.56 90 LEU A CA 1
ATOM 691 C C . LEU A 1 90 ? 3.906 3.963 5.536 1.00 97.56 90 LEU A C 1
ATOM 693 O O . LEU A 1 90 ? 4.124 4.695 4.576 1.00 97.56 90 LEU A O 1
ATOM 697 N N . GLY A 1 91 ? 4.819 3.810 6.496 1.00 96.06 91 GLY A N 1
ATOM 698 C CA . GLY A 1 91 ? 6.191 4.288 6.377 1.00 96.06 91 GLY A CA 1
ATOM 699 C C . GLY A 1 91 ? 6.415 5.746 6.779 1.00 96.06 91 GLY A C 1
ATOM 700 O O . GLY A 1 91 ? 7.579 6.155 6.813 1.00 96.06 91 GLY A O 1
ATOM 701 N N . MET A 1 92 ? 5.371 6.502 7.145 1.00 94.62 92 MET A N 1
ATOM 702 C CA . MET A 1 92 ? 5.502 7.906 7.548 1.00 94.62 92 MET A CA 1
ATOM 703 C C . MET A 1 92 ? 6.474 8.079 8.723 1.00 94.62 92 MET A C 1
ATOM 705 O O . MET A 1 92 ? 6.402 7.370 9.728 1.00 94.62 92 MET A O 1
ATOM 709 N N . LYS A 1 93 ? 7.384 9.046 8.586 1.00 91.88 93 LYS A N 1
ATOM 710 C CA . LYS A 1 93 ? 8.176 9.615 9.687 1.00 91.88 93 LYS A CA 1
ATOM 711 C C . LYS A 1 93 ? 7.742 11.076 9.865 1.00 91.88 93 LYS A C 1
ATOM 713 O O . LYS A 1 93 ? 6.597 11.332 10.204 1.00 91.88 93 LYS A O 1
ATOM 718 N N . THR A 1 94 ? 8.606 12.036 9.545 1.00 91.75 94 THR A N 1
ATOM 719 C CA . THR A 1 94 ? 8.233 13.455 9.369 1.00 91.75 94 THR A CA 1
ATOM 720 C C . THR A 1 94 ? 7.628 13.739 7.991 1.00 91.75 94 THR A C 1
ATOM 722 O O . THR A 1 94 ? 6.928 14.726 7.800 1.00 91.75 94 THR A O 1
ATOM 725 N N . LYS A 1 95 ? 7.898 12.855 7.027 1.00 94.12 95 LYS A N 1
ATOM 726 C CA . LYS A 1 95 ? 7.376 12.840 5.659 1.00 94.12 95 LYS A CA 1
ATOM 727 C C . LYS A 1 95 ? 7.094 11.399 5.238 1.00 94.12 95 LYS A C 1
ATOM 729 O O . LYS A 1 95 ? 7.504 10.460 5.930 1.00 94.12 95 LYS A O 1
ATOM 734 N N . TRP A 1 96 ? 6.408 11.223 4.114 1.00 96.00 96 TRP A N 1
ATOM 735 C CA . TRP A 1 96 ? 6.201 9.906 3.513 1.00 96.00 96 TRP A CA 1
ATOM 736 C C . TRP A 1 96 ? 7.547 9.338 3.050 1.00 96.00 96 TRP A C 1
ATOM 738 O O . TRP A 1 96 ? 8.366 10.066 2.482 1.00 96.00 96 TRP A O 1
ATOM 748 N N . VAL A 1 97 ? 7.785 8.055 3.326 1.00 97.62 97 VAL A N 1
ATOM 749 C CA . VAL A 1 97 ? 9.028 7.364 2.962 1.00 97.62 97 VAL A CA 1
ATOM 750 C C . VAL A 1 97 ? 8.688 6.273 1.940 1.00 97.62 97 VAL A C 1
ATOM 752 O O . VAL A 1 97 ? 8.161 5.236 2.346 1.00 97.62 97 VAL A O 1
ATOM 755 N N . PRO A 1 98 ? 8.938 6.497 0.635 1.00 97.12 98 PRO A N 1
ATOM 756 C CA . PRO A 1 98 ? 8.701 5.497 -0.405 1.00 97.12 98 PRO A CA 1
ATOM 757 C C . PRO A 1 98 ? 9.647 4.307 -0.248 1.00 97.12 98 PRO A C 1
ATOM 759 O O . PRO A 1 98 ? 10.682 4.406 0.418 1.00 97.12 98 PRO A O 1
ATOM 762 N N . ASN A 1 99 ? 9.286 3.182 -0.864 1.00 97.94 99 ASN A N 1
ATOM 763 C CA . ASN A 1 99 ? 10.081 1.950 -0.872 1.00 97.94 99 ASN A CA 1
ATOM 764 C C . ASN A 1 99 ? 10.464 1.417 0.527 1.00 97.94 99 ASN A C 1
ATOM 766 O O . ASN A 1 99 ? 11.493 0.768 0.693 1.00 97.94 99 ASN A O 1
ATOM 770 N N . LYS A 1 100 ? 9.640 1.699 1.549 1.00 97.88 100 LYS A N 1
ATOM 771 C CA . LYS A 1 100 ? 9.861 1.259 2.938 1.00 97.88 100 LYS A CA 1
ATOM 772 C C . LYS A 1 100 ? 8.924 0.135 3.376 1.00 97.88 100 LYS A C 1
ATOM 774 O O . LYS A 1 100 ? 9.354 -0.805 4.038 1.00 97.88 100 LYS A O 1
ATOM 779 N N . VAL A 1 101 ? 7.634 0.236 3.051 1.00 98.31 101 VAL A N 1
ATOM 780 C CA . VAL A 1 101 ? 6.628 -0.772 3.423 1.00 98.31 101 VAL A CA 1
ATOM 781 C C . VAL A 1 101 ? 6.319 -1.622 2.201 1.00 98.31 101 VAL A C 1
ATOM 783 O O . VAL A 1 101 ? 5.568 -1.201 1.328 1.00 98.31 101 VAL A O 1
ATOM 786 N N . ALA A 1 102 ? 6.955 -2.789 2.120 1.00 98.00 102 ALA A N 1
ATOM 787 C CA . ALA A 1 102 ? 6.798 -3.708 0.997 1.00 98.00 102 ALA A CA 1
ATOM 788 C C . ALA A 1 102 ? 5.468 -4.469 1.073 1.00 98.00 102 ALA A C 1
ATOM 790 O O . ALA A 1 102 ? 5.099 -4.988 2.139 1.00 98.00 102 ALA A O 1
ATOM 791 N N . LEU A 1 103 ? 4.796 -4.562 -0.072 1.00 98.19 103 LEU A N 1
ATOM 792 C CA . LEU A 1 103 ? 3.754 -5.548 -0.342 1.00 98.19 103 LEU A CA 1
ATOM 793 C C . LEU A 1 103 ? 4.415 -6.871 -0.776 1.00 98.19 103 LEU A C 1
ATOM 795 O O . LEU A 1 103 ? 5.641 -6.955 -0.905 1.00 98.19 103 LEU A O 1
ATOM 799 N N . ARG A 1 104 ? 3.612 -7.920 -0.960 1.00 96.81 104 ARG A N 1
ATOM 800 C CA . ARG A 1 104 ? 4.070 -9.283 -1.269 1.00 96.81 104 ARG A CA 1
ATOM 801 C C . ARG A 1 104 ? 3.219 -9.905 -2.375 1.00 96.81 104 ARG A C 1
ATOM 803 O O . ARG A 1 104 ? 2.027 -9.642 -2.415 1.00 96.81 104 ARG A O 1
ATOM 810 N N . ASP A 1 105 ? 3.834 -10.737 -3.205 1.00 97.31 105 ASP A N 1
ATOM 811 C CA . ASP A 1 105 ? 3.194 -11.551 -4.255 1.00 97.31 105 ASP A CA 1
ATOM 812 C C . ASP A 1 105 ? 3.686 -13.013 -4.096 1.00 97.31 105 ASP A C 1
ATOM 814 O O . ASP A 1 105 ? 4.356 -13.589 -4.955 1.00 97.31 105 ASP A O 1
ATOM 818 N N . ASP A 1 106 ? 3.527 -13.556 -2.880 1.00 96.81 106 ASP A N 1
ATOM 819 C CA . ASP A 1 106 ? 4.087 -14.835 -2.410 1.00 96.81 106 ASP A CA 1
ATOM 820 C C . ASP A 1 106 ? 3.041 -15.874 -1.948 1.00 96.81 106 ASP A C 1
ATOM 822 O O . ASP A 1 106 ? 3.402 -16.946 -1.449 1.00 96.81 106 ASP A O 1
ATOM 826 N N . GLY A 1 107 ? 1.753 -15.592 -2.141 1.00 95.19 107 GLY A N 1
ATOM 827 C CA . GLY A 1 107 ? 0.605 -16.413 -1.759 1.00 95.19 107 GLY A CA 1
ATOM 828 C C . GLY A 1 107 ? 0.367 -16.488 -0.250 1.00 95.19 107 GLY A C 1
ATOM 829 O O . GLY A 1 107 ? -0.214 -17.467 0.228 1.00 95.19 107 GLY A O 1
ATOM 830 N N . LYS A 1 108 ? 0.885 -15.528 0.528 1.00 91.12 108 LYS A N 1
ATOM 831 C CA . LYS A 1 108 ? 0.806 -15.513 1.997 1.00 91.12 108 LYS A CA 1
ATOM 832 C C . LYS A 1 108 ? 0.317 -14.167 2.528 1.00 91.12 108 LYS A C 1
ATOM 834 O O . LYS A 1 108 ? 0.330 -13.149 1.850 1.00 91.12 108 LYS A O 1
ATOM 839 N N . GLU A 1 109 ? -0.097 -14.166 3.798 1.00 87.31 109 GLU A N 1
ATOM 840 C CA . GLU A 1 109 ? -0.395 -12.945 4.571 1.00 87.31 109 GLU A CA 1
ATOM 841 C C . GLU A 1 109 ? -1.377 -11.970 3.884 1.00 87.31 109 GLU A C 1
ATOM 843 O O . GLU A 1 109 ? -1.237 -10.752 3.988 1.00 87.31 109 GLU A O 1
ATOM 848 N N . GLY A 1 110 ? -2.392 -12.516 3.208 1.00 88.38 110 GLY A N 1
ATOM 849 C CA . GLY A 1 110 ? -3.420 -11.759 2.488 1.00 88.38 110 GLY A CA 1
ATOM 850 C C . GLY A 1 110 ? -3.298 -11.856 0.971 1.00 88.38 110 GLY A C 1
ATOM 851 O O . GLY A 1 110 ? -4.310 -11.704 0.295 1.00 88.38 110 GLY A O 1
ATOM 852 N N . ASP A 1 111 ? -2.113 -12.176 0.449 1.00 95.94 111 ASP A N 1
ATOM 853 C CA . ASP A 1 111 ? -1.950 -12.467 -0.970 1.00 95.94 111 ASP A CA 1
ATOM 854 C C . ASP A 1 111 ? -2.634 -13.795 -1.337 1.00 95.94 111 ASP A C 1
ATOM 856 O O . ASP A 1 111 ? -2.386 -14.840 -0.726 1.00 95.94 111 ASP A O 1
ATOM 860 N N . LYS A 1 112 ? -3.532 -13.741 -2.322 1.00 95.69 112 LYS A N 1
ATOM 861 C CA . LYS A 1 112 ? -4.392 -14.862 -2.721 1.00 95.69 112 LYS A CA 1
ATOM 862 C C . LYS A 1 112 ? -3.658 -15.872 -3.591 1.00 95.69 112 LYS A C 1
ATOM 864 O O . LYS A 1 112 ? -4.018 -17.052 -3.565 1.00 95.69 112 LYS A O 1
ATOM 869 N N . LYS A 1 113 ? -2.677 -15.435 -4.384 1.00 96.94 113 LYS A N 1
ATOM 870 C CA . LYS A 1 113 ? -1.999 -16.296 -5.351 1.00 96.94 113 LYS A CA 1
ATOM 871 C C . LYS A 1 113 ? -0.614 -15.748 -5.680 1.00 96.94 113 LYS A C 1
ATOM 873 O O . LYS A 1 113 ? -0.487 -14.744 -6.353 1.00 96.94 113 LYS A O 1
ATOM 878 N N . ALA A 1 114 ? 0.405 -16.526 -5.329 1.00 96.94 114 ALA A N 1
ATOM 879 C CA . ALA A 1 114 ? 1.789 -16.182 -5.616 1.00 96.94 114 ALA A CA 1
ATOM 880 C C . ALA A 1 114 ? 2.069 -15.999 -7.119 1.00 96.94 114 ALA A C 1
ATOM 882 O O . ALA A 1 114 ? 1.726 -16.866 -7.936 1.00 96.94 114 ALA A O 1
ATOM 883 N N . GLY A 1 115 ? 2.799 -14.937 -7.445 1.00 95.69 115 GLY A N 1
ATOM 884 C CA . GLY A 1 115 ? 3.310 -14.630 -8.777 1.00 95.69 115 GLY A CA 1
ATOM 885 C C . GLY A 1 115 ? 2.231 -14.233 -9.779 1.00 95.69 115 GLY A C 1
ATOM 886 O O . GLY A 1 115 ? 2.431 -14.436 -10.981 1.00 95.69 115 GLY A O 1
ATOM 887 N N . ASP A 1 116 ? 1.079 -13.740 -9.322 1.00 96.25 116 ASP A N 1
ATOM 888 C CA . ASP A 1 116 ? 0.011 -13.269 -10.208 1.00 96.25 116 ASP A CA 1
ATOM 889 C C . ASP A 1 116 ? 0.104 -11.768 -10.528 1.00 96.25 116 ASP A C 1
ATOM 891 O O . ASP A 1 116 ? -0.613 -11.284 -11.407 1.00 96.25 116 ASP A O 1
ATOM 895 N N . GLY A 1 117 ? 1.050 -11.062 -9.901 1.00 96.12 117 GLY A N 1
ATOM 896 C CA . GLY A 1 117 ? 1.288 -9.636 -10.089 1.00 96.12 117 GLY A CA 1
ATOM 897 C C . GLY A 1 117 ? 0.351 -8.736 -9.284 1.00 96.12 117 GLY A C 1
ATOM 898 O O . GLY A 1 117 ? 0.397 -7.514 -9.470 1.00 96.12 117 GLY A O 1
ATOM 899 N N . ILE A 1 118 ? -0.461 -9.301 -8.385 1.00 97.62 118 ILE A N 1
ATOM 900 C CA . ILE A 1 118 ? -1.280 -8.571 -7.416 1.00 97.62 118 ILE A CA 1
ATOM 901 C C . ILE A 1 118 ? -0.549 -8.558 -6.076 1.00 97.62 118 ILE A C 1
ATOM 903 O O . ILE A 1 118 ? -0.534 -9.509 -5.302 1.00 97.62 118 ILE A O 1
ATOM 907 N N . TRP A 1 119 ? 0.056 -7.420 -5.770 1.00 98.06 119 TRP A N 1
ATOM 908 C CA . TRP A 1 119 ? 0.867 -7.273 -4.573 1.00 98.06 119 TRP A CA 1
ATOM 909 C C . TRP A 1 119 ? -0.011 -6.912 -3.382 1.00 98.06 119 TRP A C 1
ATOM 911 O O . TRP A 1 119 ? -0.824 -5.994 -3.469 1.00 98.06 119 TRP A O 1
ATOM 921 N N . THR A 1 120 ? 0.182 -7.589 -2.251 1.00 98.56 120 THR A N 1
ATOM 922 C CA . THR A 1 120 ? -0.727 -7.491 -1.108 1.00 98.56 120 THR A CA 1
ATOM 923 C C . THR A 1 120 ? -0.027 -7.151 0.210 1.00 98.56 120 THR A C 1
ATOM 925 O O . THR A 1 120 ? 1.110 -7.556 0.471 1.00 98.56 120 THR A O 1
ATOM 928 N N . ARG A 1 121 ? -0.710 -6.392 1.077 1.00 97.94 121 ARG A N 1
ATOM 929 C CA . ARG A 1 121 ? -0.322 -6.180 2.481 1.00 97.94 121 ARG A CA 1
ATOM 930 C C . ARG A 1 121 ? -1.544 -5.990 3.375 1.00 97.94 121 ARG A C 1
ATOM 932 O O . ARG A 1 121 ? -2.367 -5.118 3.115 1.00 97.94 121 ARG A O 1
ATOM 939 N N . VAL A 1 122 ? -1.598 -6.723 4.488 1.00 97.31 122 VAL A N 1
ATOM 940 C CA . VAL A 1 122 ? -2.603 -6.519 5.543 1.00 97.31 122 VAL A CA 1
ATOM 941 C C . VAL A 1 122 ? -2.035 -5.649 6.664 1.00 97.31 122 VAL A C 1
ATOM 943 O O . VAL A 1 122 ? -0.958 -5.924 7.199 1.00 97.31 122 VAL A O 1
ATOM 946 N N . LEU A 1 123 ? -2.760 -4.594 7.033 1.00 95.81 123 LEU A N 1
ATOM 947 C CA . LEU A 1 123 ? -2.415 -3.670 8.114 1.00 95.81 123 LEU A CA 1
ATOM 948 C C . LEU A 1 123 ? -3.672 -3.303 8.908 1.00 95.81 123 LEU A C 1
ATOM 950 O O . LEU A 1 123 ? -4.731 -3.076 8.337 1.00 95.81 123 LEU A O 1
ATOM 954 N N . ALA A 1 124 ? -3.558 -3.216 10.230 1.00 94.75 124 ALA A N 1
ATOM 955 C CA . ALA A 1 124 ? -4.653 -2.742 11.073 1.00 94.75 124 ALA A CA 1
ATOM 956 C C . ALA A 1 124 ? -4.685 -1.205 11.120 1.00 94.75 124 ALA A C 1
ATOM 958 O O . ALA A 1 124 ? -3.623 -0.588 11.215 1.00 94.75 124 ALA A O 1
ATOM 959 N N . PHE A 1 125 ? -5.866 -0.593 11.123 1.00 94.69 125 PHE A N 1
ATOM 960 C CA . PHE A 1 125 ? -6.047 0.849 11.335 1.00 94.69 125 PHE A CA 1
ATOM 961 C C . PHE A 1 125 ? -7.244 1.134 12.243 1.00 94.69 125 PHE A C 1
ATOM 963 O O . PHE A 1 125 ? -8.164 0.314 12.301 1.00 94.69 125 PHE A O 1
ATOM 970 N N . PRO A 1 126 ? -7.272 2.294 12.920 1.00 93.00 126 PRO A N 1
ATOM 971 C CA . PRO A 1 126 ? -8.462 2.749 13.625 1.00 93.00 126 PRO A CA 1
ATOM 972 C C . PRO A 1 126 ? -9.647 2.955 12.674 1.00 93.00 126 PRO A C 1
ATOM 974 O O . PRO A 1 126 ? -9.491 3.400 11.533 1.00 93.00 126 PRO A O 1
ATOM 977 N N . ARG A 1 127 ? -10.858 2.681 13.161 1.00 93.75 127 ARG A N 1
ATOM 978 C CA . ARG A 1 127 ? -12.102 3.015 12.449 1.00 93.75 127 ARG A CA 1
ATOM 979 C C . ARG A 1 127 ? -12.187 4.506 12.143 1.00 93.75 127 ARG A C 1
ATOM 981 O O . ARG A 1 127 ? -11.904 5.340 12.999 1.00 93.75 127 ARG A O 1
ATOM 988 N N . GLY A 1 128 ? -12.650 4.846 10.943 1.00 94.38 128 GLY A N 1
ATOM 989 C CA . GLY A 1 128 ? -12.819 6.237 10.523 1.00 94.38 128 GLY A CA 1
ATOM 990 C C . GLY A 1 128 ? -11.524 6.997 10.233 1.00 94.38 128 GLY A C 1
ATOM 991 O O . GLY A 1 128 ? -11.613 8.186 9.922 1.00 94.38 128 GLY A O 1
ATOM 992 N N . GLU A 1 129 ? -10.361 6.344 10.322 1.00 95.12 129 GLU A N 1
ATOM 993 C CA . GLU A 1 129 ? -9.075 6.932 9.950 1.00 95.12 129 GLU A CA 1
ATOM 994 C C . GLU A 1 129 ? -9.101 7.383 8.482 1.00 95.12 129 GLU A C 1
ATOM 996 O O . GLU A 1 129 ? -9.603 6.670 7.606 1.00 95.12 129 GLU A O 1
ATOM 1001 N N . LYS A 1 130 ? -8.558 8.576 8.215 1.00 96.75 130 LYS A N 1
ATOM 1002 C CA . LYS A 1 130 ? -8.467 9.141 6.865 1.00 96.75 130 LYS A CA 1
ATOM 1003 C C . LYS A 1 130 ? -7.072 8.940 6.306 1.00 96.75 130 LYS A C 1
ATOM 1005 O O . LYS A 1 130 ? -6.112 9.609 6.695 1.00 96.75 130 LYS A O 1
ATOM 1010 N N . MET A 1 131 ? -6.978 8.049 5.340 1.00 96.88 131 MET A N 1
ATOM 1011 C CA . MET A 1 131 ? -5.728 7.619 4.750 1.00 96.88 131 MET A CA 1
ATOM 1012 C C . MET A 1 131 ? -5.472 8.347 3.436 1.00 96.88 131 MET A C 1
ATOM 1014 O O . MET A 1 131 ? -6.354 8.511 2.594 1.00 96.88 131 MET A O 1
ATOM 1018 N N . LYS A 1 132 ? -4.216 8.739 3.255 1.00 97.69 132 LYS A N 1
ATOM 1019 C CA . LYS A 1 132 ? -3.648 9.231 2.007 1.00 97.69 132 LYS A CA 1
ATOM 1020 C C . LYS A 1 132 ? -2.401 8.426 1.697 1.00 97.69 132 LYS A C 1
ATOM 1022 O O . LYS A 1 132 ? -1.541 8.295 2.569 1.00 97.69 132 LYS A O 1
ATOM 1027 N N . TYR A 1 133 ? -2.298 7.888 0.490 1.00 97.94 133 TYR A N 1
ATOM 1028 C CA . TYR A 1 133 ? -1.205 6.986 0.138 1.00 97.94 133 TYR A CA 1
ATOM 1029 C C . TYR A 1 133 ? -0.915 6.961 -1.363 1.00 97.94 133 TYR A C 1
ATOM 1031 O O . TYR A 1 133 ? -1.671 7.493 -2.176 1.00 97.94 133 TYR A O 1
ATOM 1039 N N . LYS A 1 134 ? 0.213 6.348 -1.707 1.00 96.38 134 LYS A N 1
ATOM 1040 C CA . LYS A 1 134 ? 0.633 5.989 -3.059 1.00 96.38 134 LYS A CA 1
ATOM 1041 C C . LYS A 1 134 ? 1.335 4.644 -3.044 1.00 96.38 134 LYS A C 1
ATOM 1043 O O . LYS A 1 134 ? 1.891 4.244 -2.015 1.00 96.38 134 LYS A O 1
ATOM 1048 N N . TYR A 1 135 ? 1.406 4.034 -4.214 1.00 97.88 135 TYR A N 1
ATOM 1049 C CA . TYR A 1 135 ? 2.310 2.927 -4.475 1.00 97.88 135 TYR A CA 1
ATOM 1050 C C . TYR A 1 135 ? 3.614 3.397 -5.124 1.00 97.88 135 TYR A C 1
ATOM 1052 O O . TYR A 1 135 ? 3.661 4.392 -5.853 1.00 97.88 135 TYR A O 1
ATOM 1060 N N . THR A 1 136 ? 4.686 2.657 -4.859 1.00 97.81 136 THR A N 1
ATOM 1061 C CA . THR A 1 136 ? 5.964 2.784 -5.566 1.00 97.81 136 THR A CA 1
ATOM 1062 C C . THR A 1 136 ? 6.475 1.407 -5.977 1.00 97.81 136 THR A C 1
ATOM 1064 O O . THR A 1 136 ? 6.157 0.416 -5.324 1.00 97.81 136 THR A O 1
ATOM 1067 N N . ILE A 1 137 ? 7.261 1.328 -7.048 1.00 97.94 137 ILE A N 1
ATOM 1068 C CA . ILE A 1 137 ? 7.933 0.107 -7.497 1.00 97.94 137 ILE A CA 1
ATOM 1069 C C . ILE A 1 137 ? 9.433 0.356 -7.520 1.00 97.94 137 ILE A C 1
ATOM 1071 O O . ILE A 1 137 ? 9.927 1.161 -8.304 1.00 97.94 137 ILE A O 1
ATOM 1075 N N . GLY A 1 138 ? 10.167 -0.349 -6.668 1.00 97.19 138 GLY A N 1
ATOM 1076 C CA . GLY A 1 138 ? 11.608 -0.159 -6.528 1.00 97.19 138 GLY A CA 1
ATOM 1077 C C . GLY A 1 138 ? 12.314 -1.397 -6.001 1.00 97.19 138 GLY A C 1
ATOM 1078 O O . GLY A 1 138 ? 11.738 -2.483 -5.923 1.00 97.19 138 GLY A O 1
ATOM 1079 N N . LEU A 1 139 ? 13.582 -1.235 -5.636 1.00 97.69 139 LEU A N 1
ATOM 1080 C CA . LEU A 1 139 ? 14.356 -2.244 -4.917 1.00 97.69 139 LEU A CA 1
ATOM 1081 C C . LEU A 1 139 ? 14.576 -1.792 -3.462 1.00 97.69 139 LEU A C 1
ATOM 1083 O O . LEU A 1 139 ? 14.469 -0.603 -3.168 1.00 97.69 139 LEU A O 1
ATOM 1087 N N . PRO A 1 140 ? 14.980 -2.686 -2.537 1.00 97.12 140 PRO A N 1
ATOM 1088 C CA . PRO A 1 140 ? 15.238 -2.301 -1.144 1.00 97.12 140 PRO A CA 1
ATOM 1089 C C . PRO A 1 140 ? 16.254 -1.157 -0.980 1.00 97.12 140 PRO A C 1
ATOM 1091 O O . PRO A 1 140 ? 16.165 -0.362 -0.051 1.00 97.12 140 PRO A O 1
ATOM 1094 N N . LYS A 1 141 ? 17.205 -1.031 -1.915 1.00 96.88 141 LYS A N 1
ATOM 1095 C CA . LYS A 1 141 ? 18.197 0.060 -1.960 1.00 96.88 141 LYS A CA 1
ATOM 1096 C C . LYS A 1 141 ? 17.614 1.435 -2.336 1.00 96.88 141 LYS A C 1
ATOM 1098 O O . LYS A 1 141 ? 18.349 2.426 -2.345 1.00 96.88 141 LYS A O 1
ATOM 1103 N N . ASP A 1 142 ? 16.335 1.491 -2.696 1.00 97.38 142 ASP A N 1
ATOM 1104 C CA . ASP A 1 142 ? 15.632 2.696 -3.139 1.00 97.38 142 ASP A CA 1
ATOM 1105 C C . ASP A 1 142 ? 14.717 3.279 -2.054 1.00 97.38 142 ASP A C 1
ATOM 1107 O O . ASP A 1 142 ? 13.942 4.197 -2.334 1.00 97.38 142 ASP A O 1
ATOM 1111 N N . GLU A 1 143 ? 14.828 2.803 -0.802 1.00 97.81 143 GLU A N 1
ATOM 1112 C CA . GLU A 1 143 ? 14.147 3.410 0.351 1.00 97.81 143 GLU A CA 1
ATOM 1113 C C . GLU A 1 143 ? 14.366 4.932 0.369 1.00 97.81 143 GLU A C 1
ATOM 1115 O O . GLU A 1 143 ? 15.489 5.436 0.290 1.00 97.81 143 GLU A O 1
ATOM 1120 N N . GLY A 1 144 ? 13.269 5.683 0.475 1.00 96.69 144 GLY A N 1
ATOM 1121 C CA . GLY A 1 144 ? 13.299 7.142 0.544 1.00 96.69 144 GLY A CA 1
ATOM 1122 C C . GLY A 1 144 ? 13.415 7.860 -0.804 1.00 96.69 144 GLY A C 1
ATOM 1123 O O . GLY A 1 144 ? 13.304 9.089 -0.821 1.00 96.69 144 GLY A O 1
ATOM 1124 N N . LYS A 1 145 ? 13.592 7.142 -1.921 1.00 95.75 145 LYS A N 1
ATOM 1125 C CA . LYS A 1 145 ? 13.656 7.716 -3.274 1.00 95.75 145 LYS A CA 1
ATOM 1126 C C . LYS A 1 145 ? 12.298 7.636 -3.970 1.00 95.75 145 LYS A C 1
ATOM 1128 O O . LYS A 1 145 ? 11.705 6.569 -4.031 1.00 95.75 145 LYS A O 1
ATOM 1133 N N . TRP A 1 146 ? 11.823 8.759 -4.507 1.00 94.69 146 TRP A N 1
ATOM 1134 C CA . TRP A 1 146 ? 10.602 8.811 -5.326 1.00 94.69 146 TRP A CA 1
ATOM 1135 C C . TRP A 1 146 ? 10.896 8.586 -6.814 1.00 94.69 146 TRP A C 1
ATOM 1137 O O . TRP A 1 146 ? 10.212 7.804 -7.474 1.00 94.69 146 TRP A O 1
ATOM 1147 N N . GLY A 1 147 ? 11.940 9.245 -7.328 1.00 93.88 147 GLY A N 1
ATOM 1148 C CA . GLY A 1 147 ? 12.319 9.176 -8.739 1.00 93.88 147 GLY A CA 1
ATOM 1149 C C . GLY A 1 147 ? 12.587 7.744 -9.196 1.00 93.88 147 GLY A C 1
ATOM 1150 O O . GLY A 1 147 ? 13.205 6.973 -8.465 1.00 93.88 147 GLY A O 1
ATOM 1151 N N . GLY A 1 148 ? 12.075 7.398 -10.379 1.00 93.25 148 GLY A N 1
ATOM 1152 C CA . GLY A 1 148 ? 12.208 6.060 -10.957 1.00 93.25 148 GLY A CA 1
ATOM 1153 C C . GLY A 1 148 ? 11.353 4.981 -10.289 1.00 93.25 148 GLY A C 1
ATOM 1154 O O . GLY A 1 148 ? 11.468 3.818 -10.667 1.00 93.25 148 GLY A O 1
ATOM 1155 N N . THR A 1 149 ? 10.516 5.332 -9.302 1.00 95.00 149 THR A N 1
ATOM 1156 C CA . THR A 1 149 ? 9.711 4.348 -8.556 1.00 95.00 149 THR A CA 1
ATOM 1157 C C . THR A 1 149 ? 8.247 4.737 -8.369 1.00 95.00 149 THR A C 1
ATOM 1159 O O . THR A 1 149 ? 7.423 3.865 -8.120 1.00 95.00 149 THR A O 1
ATOM 1162 N N . GLU A 1 150 ? 7.886 6.017 -8.445 1.00 92.56 150 GLU A N 1
ATOM 1163 C CA . GLU A 1 150 ? 6.535 6.471 -8.094 1.00 92.56 150 GLU A CA 1
ATOM 1164 C C . GLU A 1 150 ? 5.484 6.269 -9.194 1.00 92.56 150 GLU A C 1
ATOM 1166 O O . GLU A 1 150 ? 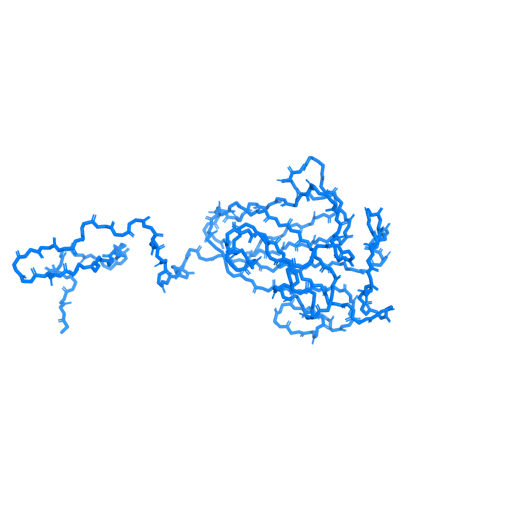5.774 6.435 -10.374 1.00 92.56 150 GLU A O 1
ATOM 1171 N N . GLU A 1 151 ? 4.238 5.972 -8.801 1.00 89.25 151 GLU A N 1
ATOM 1172 C CA . GLU A 1 151 ? 3.130 5.770 -9.751 1.00 89.25 151 GLU A CA 1
ATOM 1173 C C . GLU A 1 151 ? 2.680 7.049 -10.481 1.00 89.25 151 GLU A C 1
ATOM 1175 O O . GLU A 1 151 ? 2.250 6.986 -11.631 1.00 89.25 151 GLU A O 1
ATOM 1180 N N . PHE A 1 152 ? 2.755 8.213 -9.826 1.00 90.50 152 PHE A N 1
ATOM 1181 C CA . PHE A 1 152 ? 2.487 9.521 -10.433 1.00 90.50 152 PHE A CA 1
ATOM 1182 C C . PHE A 1 152 ? 3.007 10.679 -9.566 1.00 90.50 152 PHE A C 1
ATOM 1184 O O . PHE A 1 152 ? 2.911 10.632 -8.329 1.00 90.50 152 PHE A O 1
ATOM 1191 N N . PRO A 1 153 ? 3.459 11.781 -10.193 1.00 83.19 153 PRO A N 1
ATOM 1192 C CA . PRO A 1 153 ? 3.874 12.975 -9.472 1.00 83.19 153 PRO A CA 1
ATOM 1193 C C . PRO A 1 153 ? 2.666 13.716 -8.869 1.00 83.19 153 PRO A C 1
ATOM 1195 O O . PRO A 1 153 ? 1.577 13.764 -9.445 1.00 83.19 153 PRO A O 1
ATOM 1198 N N . LEU A 1 154 ? 2.874 14.325 -7.694 1.00 85.25 154 LEU A N 1
ATOM 1199 C CA . LEU A 1 154 ? 2.016 15.359 -7.070 1.00 85.25 154 LEU A CA 1
ATOM 1200 C C . LEU A 1 154 ? 0.569 14.999 -6.673 1.00 85.25 154 LEU A C 1
ATOM 1202 O O . LEU A 1 154 ? -0.093 15.821 -6.050 1.00 85.25 154 LEU A O 1
ATOM 1206 N N . THR A 1 155 ? 0.068 13.812 -7.004 1.00 92.25 155 THR A N 1
ATOM 1207 C CA . THR A 1 155 ? -1.283 13.357 -6.616 1.00 92.25 155 THR A CA 1
ATOM 1208 C C . THR A 1 155 ? -1.202 12.146 -5.704 1.00 92.25 155 THR A C 1
ATOM 1210 O O . THR A 1 155 ? -0.206 11.441 -5.759 1.00 92.25 155 THR A O 1
ATOM 1213 N N . GLU A 1 156 ? -2.206 11.891 -4.872 1.00 95.00 156 GLU A N 1
ATOM 1214 C CA . GLU A 1 156 ? -2.275 10.755 -3.951 1.00 95.00 156 GLU A CA 1
ATOM 1215 C C . GLU A 1 156 ? -3.664 10.110 -3.953 1.00 95.00 156 GLU A C 1
ATOM 1217 O O . GLU A 1 156 ? -4.660 10.770 -4.259 1.00 95.00 156 GLU A O 1
ATOM 1222 N N . ARG A 1 157 ? -3.741 8.835 -3.570 1.00 97.50 157 ARG A N 1
ATOM 1223 C CA . ARG A 1 157 ? -5.004 8.134 -3.311 1.00 97.50 157 ARG A CA 1
ATOM 1224 C C . ARG A 1 157 ? -5.545 8.523 -1.946 1.00 97.50 157 ARG A C 1
ATOM 1226 O O . ARG A 1 157 ? -4.773 8.783 -1.022 1.00 97.50 157 ARG A O 1
ATOM 1233 N N . GLY A 1 158 ? -6.866 8.542 -1.822 1.00 97.12 158 GLY A N 1
ATOM 1234 C CA . GLY A 1 158 ? -7.575 8.731 -0.561 1.00 97.12 158 GLY A CA 1
ATOM 1235 C C . GLY A 1 158 ? -8.449 7.538 -0.207 1.00 97.12 158 GLY A C 1
ATOM 1236 O O . GLY A 1 158 ? -9.057 6.916 -1.079 1.00 97.12 158 GLY A O 1
ATOM 1237 N N . LEU A 1 159 ? -8.518 7.231 1.084 1.00 97.19 159 LEU A N 1
ATOM 1238 C CA . LEU A 1 159 ? -9.300 6.130 1.632 1.00 97.19 159 LEU A CA 1
ATOM 1239 C C . LEU A 1 159 ? -9.803 6.505 3.026 1.00 97.19 159 LEU A C 1
ATOM 1241 O O . LEU A 1 159 ? -9.012 6.885 3.882 1.00 97.19 159 LEU A O 1
ATOM 1245 N N . ASP A 1 160 ? -11.095 6.323 3.270 1.00 97.06 160 ASP A N 1
ATOM 1246 C CA . ASP A 1 160 ? -11.662 6.401 4.613 1.00 97.06 160 ASP A CA 1
ATOM 1247 C C . ASP A 1 160 ? -11.855 4.979 5.149 1.00 97.06 160 ASP A C 1
ATOM 1249 O O . ASP A 1 160 ? -12.563 4.170 4.541 1.00 97.06 160 ASP A O 1
ATOM 1253 N N . ILE A 1 161 ? -11.241 4.665 6.290 1.00 97.06 161 ILE A N 1
ATOM 1254 C CA . ILE A 1 161 ? -11.452 3.376 6.954 1.00 97.06 161 ILE A CA 1
ATOM 1255 C C . ILE A 1 161 ? -12.888 3.312 7.474 1.00 97.06 161 ILE A C 1
ATOM 1257 O O . ILE A 1 161 ? -13.395 4.273 8.060 1.00 97.06 161 ILE A O 1
ATOM 1261 N N . THR A 1 162 ? -13.556 2.171 7.276 1.00 95.75 162 THR A N 1
ATOM 1262 C CA . THR A 1 162 ? -14.956 1.996 7.688 1.00 95.75 162 THR A CA 1
ATOM 1263 C C . THR A 1 162 ? -15.188 2.385 9.151 1.00 95.75 162 THR A C 1
ATOM 1265 O O . THR A 1 162 ? -14.412 2.051 10.050 1.00 95.75 162 THR A O 1
ATOM 1268 N N . LYS A 1 163 ? -16.286 3.108 9.387 1.00 95.00 163 LYS A N 1
ATOM 1269 C CA . LYS A 1 163 ? -16.759 3.484 10.727 1.00 95.00 163 LYS A CA 1
ATOM 1270 C C . LYS A 1 163 ? -17.728 2.459 11.312 1.00 95.00 163 LYS A C 1
ATOM 1272 O O . LYS A 1 163 ? -18.054 2.554 12.489 1.00 95.00 163 LYS A O 1
ATOM 1277 N N . ASP A 1 164 ? -18.202 1.509 10.503 1.00 93.88 164 ASP A N 1
ATOM 1278 C CA . ASP A 1 164 ? -19.190 0.520 10.933 1.00 93.88 164 ASP A CA 1
ATOM 1279 C C . ASP A 1 164 ? -18.553 -0.457 11.931 1.00 93.88 164 ASP A C 1
ATOM 1281 O O . ASP A 1 164 ? -17.673 -1.220 11.526 1.00 93.88 164 ASP A O 1
ATOM 1285 N N . PRO A 1 165 ? -18.992 -0.489 13.204 1.00 89.81 165 PRO A N 1
ATOM 1286 C CA . PRO A 1 165 ? -18.405 -1.348 14.231 1.00 89.81 165 PRO A CA 1
ATOM 1287 C C . PRO A 1 165 ? -18.508 -2.847 13.916 1.00 89.81 165 PRO A C 1
ATOM 1289 O O . PRO A 1 165 ? -17.754 -3.635 14.482 1.00 89.81 165 PRO A O 1
ATOM 1292 N N . LYS A 1 166 ? -19.401 -3.261 13.009 1.00 91.50 166 LYS A N 1
ATOM 1293 C CA . LYS A 1 166 ? -19.549 -4.665 12.592 1.00 91.50 166 LYS A CA 1
ATOM 1294 C C . LYS A 1 166 ? -18.518 -5.089 11.547 1.00 91.50 166 LYS A C 1
ATOM 1296 O O . LYS A 1 166 ? -18.266 -6.280 11.404 1.00 91.50 166 LYS A O 1
ATOM 1301 N N . LYS A 1 167 ? -17.917 -4.134 10.834 1.00 93.75 167 LYS A N 1
ATOM 1302 C CA . LYS A 1 167 ? -16.965 -4.389 9.747 1.00 93.75 167 LYS A CA 1
ATOM 1303 C C . LYS A 1 167 ? -15.551 -4.424 10.283 1.00 93.75 167 LYS A C 1
ATOM 1305 O O . LYS A 1 167 ? -14.994 -3.385 10.613 1.00 93.75 167 LYS A O 1
ATOM 1310 N N . THR A 1 168 ? -14.966 -5.602 10.429 1.00 93.75 168 THR A N 1
ATOM 1311 C CA . THR A 1 168 ? -13.606 -5.744 11.000 1.00 93.75 168 THR A CA 1
ATOM 1312 C C . THR A 1 168 ? -12.538 -5.900 9.931 1.00 93.75 168 THR A C 1
ATOM 1314 O O . THR A 1 168 ? -11.350 -5.777 10.230 1.00 93.75 168 THR A O 1
ATOM 1317 N N . LYS A 1 169 ? -12.948 -6.133 8.681 1.00 95.44 169 LYS A N 1
ATOM 1318 C CA . LYS A 1 169 ? -12.052 -6.291 7.542 1.00 95.44 169 LYS A CA 1
ATOM 1319 C C . LYS A 1 169 ? -12.470 -5.377 6.404 1.00 95.44 169 LYS A C 1
ATOM 1321 O O . LYS A 1 169 ? -13.652 -5.110 6.187 1.00 95.44 169 LYS A O 1
ATOM 1326 N N . MET A 1 170 ? -11.475 -4.906 5.674 1.00 97.38 170 MET A N 1
ATOM 1327 C CA . MET A 1 170 ? -11.649 -4.078 4.494 1.00 97.38 170 MET A CA 1
ATOM 1328 C C . MET A 1 170 ? -10.608 -4.493 3.466 1.00 97.38 170 MET A C 1
ATOM 1330 O O . MET A 1 170 ? -9.448 -4.675 3.818 1.00 97.38 170 MET A O 1
ATOM 1334 N N . THR A 1 171 ? -10.996 -4.623 2.207 1.00 98.31 171 THR A N 1
ATOM 1335 C CA . THR A 1 171 ? -10.052 -4.852 1.108 1.00 98.31 171 THR A CA 1
ATOM 1336 C C . THR A 1 171 ? -10.141 -3.685 0.148 1.00 98.31 171 THR A C 1
ATOM 1338 O O . THR A 1 171 ? -11.241 -3.286 -0.240 1.00 98.31 171 THR A O 1
ATOM 1341 N N . VAL A 1 172 ? -8.984 -3.136 -0.200 1.00 98.38 172 VAL A N 1
ATOM 1342 C CA . VAL A 1 172 ? -8.806 -2.027 -1.134 1.00 98.38 172 VAL A CA 1
ATOM 1343 C C . VAL A 1 172 ? -7.990 -2.563 -2.298 1.00 98.38 172 VAL A C 1
ATOM 1345 O O . VAL A 1 172 ? -6.789 -2.779 -2.159 1.00 98.38 172 VAL A O 1
ATOM 1348 N N . SER A 1 173 ? -8.661 -2.817 -3.417 1.00 98.31 173 SER A N 1
ATOM 1349 C CA . SER A 1 173 ? -8.043 -3.318 -4.641 1.00 98.31 173 SER A CA 1
ATOM 1350 C C . SER A 1 173 ? -7.823 -2.159 -5.605 1.00 98.31 173 SER A C 1
ATOM 1352 O O . SER A 1 173 ? -8.781 -1.600 -6.143 1.00 98.31 173 SER A O 1
ATOM 1354 N N . ASP A 1 174 ? -6.564 -1.797 -5.811 1.00 98.12 174 ASP A N 1
ATOM 1355 C CA . ASP A 1 174 ? -6.105 -0.741 -6.704 1.00 98.12 174 ASP A CA 1
ATOM 1356 C C . ASP A 1 174 ? -5.394 -1.309 -7.933 1.00 98.12 174 ASP A C 1
ATOM 1358 O O . ASP A 1 174 ? -4.909 -2.437 -7.939 1.00 98.12 174 ASP A O 1
ATOM 1362 N N . VAL A 1 175 ? -5.266 -0.468 -8.957 1.00 97.56 175 VAL A N 1
ATOM 1363 C CA . VAL A 1 175 ? -4.389 -0.697 -10.107 1.00 97.56 175 VAL A CA 1
ATOM 1364 C C . VAL A 1 175 ? -3.249 0.314 -10.052 1.00 97.56 175 VAL A C 1
ATOM 1366 O O . VAL A 1 175 ? -3.501 1.516 -9.906 1.00 97.56 175 VAL A O 1
ATOM 1369 N N . PHE A 1 176 ? -2.004 -0.148 -10.170 1.00 96.75 176 PHE A N 1
ATOM 1370 C CA . PHE A 1 176 ? -0.837 0.733 -10.202 1.00 96.75 176 PHE A CA 1
ATOM 1371 C C . PHE A 1 176 ? -0.952 1.741 -11.352 1.00 96.75 176 PHE A C 1
ATOM 1373 O O . PHE A 1 176 ? -1.382 1.396 -12.452 1.00 96.75 176 PHE A O 1
ATOM 1380 N N . ALA A 1 177 ? -0.581 2.998 -11.100 1.00 94.56 177 ALA A N 1
ATOM 1381 C CA . ALA A 1 177 ? -0.697 4.098 -12.061 1.00 94.56 177 ALA A CA 1
ATOM 1382 C C . ALA A 1 177 ? -2.135 4.423 -12.527 1.00 94.56 177 ALA A C 1
ATOM 1384 O O . ALA A 1 177 ? -2.310 5.232 -13.435 1.00 94.56 177 ALA A O 1
ATOM 1385 N N . ASP A 1 178 ? -3.182 3.889 -11.888 1.00 95.25 178 ASP A N 1
ATOM 1386 C CA . ASP A 1 178 ? -4.544 4.429 -12.005 1.00 95.25 178 ASP A CA 1
ATOM 1387 C C . ASP A 1 178 ? -4.666 5.697 -11.154 1.00 95.25 178 ASP A C 1
ATOM 1389 O O . ASP A 1 178 ? -4.823 5.643 -9.935 1.00 95.25 178 ASP A O 1
ATOM 1393 N N . ARG A 1 179 ? -4.509 6.864 -11.780 1.00 94.31 179 ARG A N 1
ATOM 1394 C CA . ARG A 1 179 ? -4.398 8.131 -11.052 1.00 94.31 179 ARG A CA 1
ATOM 1395 C C . ARG A 1 179 ? -5.764 8.644 -10.577 1.00 94.31 179 ARG A C 1
ATOM 1397 O O . ARG A 1 179 ? -6.641 8.862 -11.415 1.00 94.31 179 ARG A O 1
ATOM 1404 N N . PRO A 1 180 ? -5.932 8.955 -9.279 1.00 94.56 180 PRO A N 1
ATOM 1405 C CA . PRO A 1 180 ? -7.152 9.565 -8.766 1.00 94.56 180 PRO A CA 1
ATOM 1406 C C . PRO A 1 180 ? -7.331 11.003 -9.270 1.00 94.56 180 PRO A C 1
ATOM 1408 O O . PRO A 1 180 ? -6.373 11.753 -9.493 1.00 94.56 180 PRO A O 1
ATOM 1411 N N . GLN A 1 181 ? -8.589 11.389 -9.456 1.00 93.12 181 GLN A N 1
ATOM 1412 C CA . GLN A 1 181 ? -9.008 12.702 -9.942 1.00 93.12 181 GLN A CA 1
ATOM 1413 C C . GLN A 1 181 ? -10.273 13.117 -9.172 1.00 93.12 181 GLN A C 1
ATOM 1415 O O . GLN A 1 181 ? -11.338 12.566 -9.450 1.00 93.12 181 GLN A O 1
ATOM 1420 N N . PRO A 1 182 ? -10.210 14.088 -8.239 1.00 94.62 182 PRO A N 1
ATOM 1421 C CA . PRO A 1 182 ? -9.046 14.875 -7.802 1.00 94.62 182 PRO A CA 1
ATOM 1422 C C . PRO A 1 182 ? -8.099 14.119 -6.846 1.00 94.62 182 PRO A C 1
ATOM 1424 O O . PRO A 1 182 ? -8.381 13.002 -6.424 1.00 94.62 182 PRO A O 1
ATOM 1427 N N . SER A 1 183 ? -6.970 14.739 -6.475 1.00 96.00 183 SER A N 1
ATOM 1428 C CA . SER A 1 183 ? -6.048 14.164 -5.478 1.00 96.00 183 SER A CA 1
ATOM 1429 C C . SER A 1 183 ? -6.736 13.918 -4.130 1.00 96.00 183 SER A C 1
ATOM 1431 O O . SER A 1 183 ? -7.591 14.700 -3.711 1.00 96.00 183 SER A O 1
ATOM 1433 N N . GLY A 1 184 ? -6.344 12.852 -3.434 1.00 95.25 184 GLY A N 1
ATOM 1434 C CA . GLY A 1 184 ? -6.936 12.439 -2.163 1.00 95.25 184 GLY A CA 1
ATOM 1435 C C . GLY A 1 184 ? -8.294 11.753 -2.312 1.00 95.25 184 GLY A C 1
ATOM 1436 O O . GLY A 1 184 ? -9.035 11.675 -1.336 1.00 95.25 184 GLY A O 1
ATOM 1437 N N . THR A 1 185 ? -8.623 11.261 -3.509 1.00 96.62 185 THR A N 1
ATOM 1438 C CA . THR A 1 185 ? -9.812 10.438 -3.772 1.00 96.62 185 THR A CA 1
ATOM 1439 C C . THR A 1 185 ? -9.420 9.036 -4.235 1.00 96.62 185 THR A C 1
ATOM 1441 O O . THR A 1 185 ? -8.235 8.715 -4.354 1.00 96.62 185 THR A O 1
ATOM 1444 N N . GLN A 1 186 ? -10.414 8.179 -4.444 1.00 96.44 186 GLN A N 1
ATOM 1445 C CA . GLN A 1 186 ? -10.217 6.854 -5.025 1.00 96.44 186 GLN A CA 1
ATOM 1446 C C . GLN A 1 186 ? -9.964 6.983 -6.528 1.00 96.44 186 GLN A C 1
ATOM 1448 O O . GLN A 1 186 ? -10.487 7.888 -7.181 1.00 96.44 186 GLN A O 1
ATOM 1453 N N . ALA A 1 187 ? -9.159 6.080 -7.076 1.00 94.94 187 ALA A N 1
ATOM 1454 C CA . ALA A 1 187 ? -8.958 6.027 -8.511 1.00 94.94 187 ALA A CA 1
ATOM 1455 C C . ALA A 1 187 ? -10.121 5.301 -9.202 1.00 94.94 187 ALA A C 1
ATOM 1457 O O . ALA A 1 187 ? -10.949 4.656 -8.558 1.00 94.94 187 ALA A O 1
ATOM 1458 N N . SER A 1 188 ? -10.199 5.424 -10.526 1.00 95.44 188 SER A N 1
ATOM 1459 C CA . SER A 1 188 ? -11.354 4.959 -11.304 1.00 95.44 188 SER A CA 1
ATOM 1460 C C . SER A 1 188 ? -11.593 3.446 -11.223 1.00 95.44 188 SER A C 1
ATOM 1462 O O . SER A 1 188 ? -12.733 2.990 -11.321 1.00 95.44 188 SER A O 1
ATOM 1464 N N . LYS A 1 189 ? -10.526 2.667 -11.035 1.00 96.19 189 LYS A N 1
ATOM 1465 C CA . LYS A 1 189 ? -10.531 1.205 -10.927 1.00 96.19 189 LYS A CA 1
ATOM 1466 C C . LYS A 1 189 ? -10.391 0.710 -9.495 1.00 96.19 189 LYS A C 1
ATOM 1468 O O . LYS A 1 189 ? -10.428 -0.504 -9.295 1.00 96.19 189 LYS A O 1
ATOM 1473 N N . THR A 1 190 ? -10.263 1.609 -8.519 1.00 97.38 190 THR A N 1
ATOM 1474 C CA . THR A 1 190 ? -10.247 1.231 -7.106 1.00 97.38 190 THR A CA 1
ATOM 1475 C C . THR A 1 190 ? -11.563 0.539 -6.750 1.00 97.38 190 THR A C 1
ATOM 1477 O O . THR A 1 190 ? -12.651 1.059 -7.003 1.00 97.38 190 THR A O 1
ATOM 1480 N N . LYS A 1 191 ? -11.474 -0.640 -6.134 1.00 97.88 191 LYS A N 1
ATOM 1481 C CA . LYS A 1 191 ? -12.617 -1.377 -5.585 1.00 97.88 191 LYS A CA 1
ATOM 1482 C C . LYS A 1 191 ? -12.424 -1.559 -4.094 1.00 97.88 191 LYS A C 1
ATOM 1484 O O . LYS A 1 191 ? -11.360 -1.970 -3.644 1.00 97.88 191 LYS A O 1
ATOM 1489 N N . ILE A 1 192 ? -13.476 -1.285 -3.333 1.00 97.50 192 ILE A N 1
ATOM 1490 C CA . ILE A 1 192 ? -13.467 -1.433 -1.882 1.00 97.50 192 ILE A CA 1
ATOM 1491 C C . ILE A 1 192 ? -14.550 -2.419 -1.478 1.00 97.50 192 ILE A C 1
ATOM 1493 O O . ILE A 1 192 ? -15.708 -2.281 -1.869 1.00 97.50 192 ILE A O 1
ATOM 1497 N N . THR A 1 193 ? -14.175 -3.390 -0.654 1.00 97.38 193 THR A N 1
ATOM 1498 C CA . THR A 1 193 ? -15.105 -4.330 -0.021 1.00 97.38 193 THR A CA 1
ATOM 1499 C C . THR A 1 193 ? -14.906 -4.305 1.488 1.00 97.38 193 THR A C 1
ATOM 1501 O O . THR A 1 193 ? -13.807 -4.036 1.973 1.00 97.38 193 THR A O 1
ATOM 1504 N N . THR A 1 194 ? -15.984 -4.515 2.242 1.00 95.19 194 THR A N 1
ATOM 1505 C CA . THR A 1 194 ? -15.940 -4.585 3.708 1.00 95.19 194 THR A CA 1
ATOM 1506 C C . THR A 1 194 ? -16.732 -5.790 4.183 1.00 95.19 194 THR A C 1
ATOM 1508 O O . THR A 1 194 ? -17.905 -5.947 3.826 1.00 95.19 194 THR A O 1
ATOM 1511 N N . ASP A 1 195 ? -16.107 -6.596 5.035 1.00 82.25 195 ASP A N 1
ATOM 1512 C CA . ASP A 1 195 ? -16.695 -7.808 5.610 1.00 82.25 195 ASP A CA 1
ATOM 1513 C C . ASP A 1 195 ? -17.031 -7.605 7.087 1.00 82.25 195 ASP A C 1
ATOM 1515 O O . ASP A 1 195 ? -16.167 -7.122 7.867 1.00 82.25 195 ASP A O 1
#

pLDDT: mean 87.27, std 15.28, range [44.88, 98.62]

Sequence (195 aa):
MVPWTDLGMKEGDPIQLRLVYFDGNKAADLAPNLVAKQLSEDPTNAVFVTFECDATEQSGIKVDNFGWIENLPQPKGKGIVYIAGNHPKLGMKTKWVPNKVALRDDGKEGDKKAGDGIWTRVLAFPRGEKMKYKYTIGLPKDEGKWGGTEEFPLTERGLDITKDPKKTKMTVSDVFADRPQPSGTQASKTKITTD

Foldseek 3Di:
DDDCVNVVHDPPDDDDDDDWDDDPPDGDDPDPPVDPDDPDDPLLQKAWEKEKEQLDCVVVQHLQNAHAAPARPPPVGPWFKAKWWDDVQNVDDVHTKALPHTFAQCCDARRPHHRPRITIHIDIDGAQDKMKMFMWIDDNVCIRPCHNTGLHPPAIEIDTHHNPSVFRYKYWHYYRNQGDPPGRYHGPPIDMDTD

Radius of gyration: 20.61 Å; chains: 1; bounding box: 38×35×65 Å